Protein AF-B4HAT4-F1 (afdb_monomer_lite)

Foldseek 3Di:
DDDDQDPVRVVVVVVLCVVQDPDPVSVVVVVVVVVVVVVVVVVVCVQPVLPDPPNPHPVNVVVVVVVVVVVVVVVVVVVVVVVVVVVVVVCVVCVVVVVVVVVVVVVVVVVVVVVVLVVLVVLLVVLLVVLVVCVPPPDVVVNVVSLVQLDDPPDDCSHSLNVCVVPPDVVSNVVSVVSSVVSVVSSLVSLVVVLVVLVVVVVVVVVPDPDPDDPPPVPRPVSNVVSVCVNVVVVVVD

Organism: Drosophila persimilis (NCBI:txid7234)

Radius of gyration: 54.64 Å; chains: 1; bounding box: 88×46×153 Å

Sequence (238 aa):
MHAELSGMELRIATRLNEEIGKDASRLHRANLLVSHYKERLHALSKTLDYEDPQNVSSYKSAFQCQQQVCESIDFELQKLAQFREK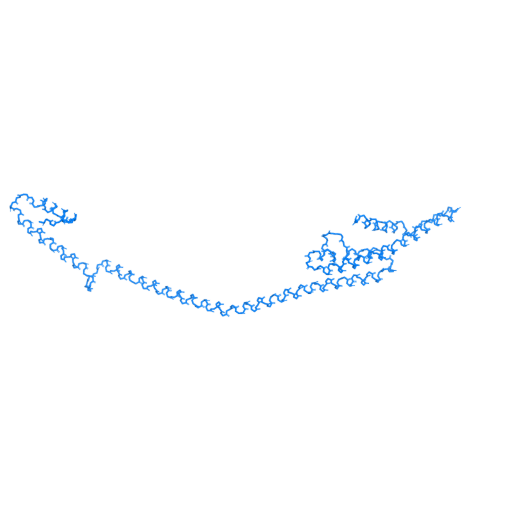LQQKLLECQPSLDAVAVDLHQVRQLQRLSQYLRLVQDIQEISGDLSSSINGKDEDKLVNLYLTLYESNDCEHSVVGRLNAVQARSLQSFAERTAFYWHKLLLKRLSSELKTVLKEHAMGLHGTTGIELFTPRGTPRKAQLLAEYMFSHQISR

InterPro domains:
  IPR007528 RINT-1/Tip20 [PTHR13520] (7-201)

pLDDT: mean 75.96, std 15.91, range [34.47, 94.69]

Structure (mmCIF, N/CA/C/O backbone):
data_AF-B4HAT4-F1
#
_entry.id   AF-B4HAT4-F1
#
loop_
_atom_site.group_PDB
_atom_site.id
_atom_site.type_symbol
_atom_site.label_atom_id
_atom_site.label_alt_id
_atom_site.label_comp_id
_atom_site.label_asym_id
_atom_site.label_entity_id
_atom_site.label_seq_id
_atom_site.pdbx_PDB_ins_code
_atom_site.Cartn_x
_atom_site.Cartn_y
_atom_site.Cartn_z
_atom_site.occupancy
_atom_site.B_iso_or_equiv
_atom_site.auth_seq_id
_atom_site.auth_comp_id
_atom_site.auth_asym_id
_atom_site.auth_atom_id
_atom_site.pdbx_PDB_model_num
ATOM 1 N N . MET A 1 1 ? -23.337 16.697 89.924 1.00 34.47 1 MET A N 1
ATOM 2 C CA . MET A 1 1 ? -23.002 16.418 88.512 1.00 34.47 1 MET A CA 1
ATOM 3 C C . MET A 1 1 ? -24.250 16.690 87.696 1.00 34.47 1 MET A C 1
ATOM 5 O O . MET A 1 1 ? -25.185 15.905 87.767 1.00 34.47 1 MET A O 1
ATOM 9 N N . HIS A 1 2 ? -24.325 17.859 87.060 1.00 39.47 2 HIS A N 1
ATOM 10 C CA . HIS A 1 2 ? -25.460 18.228 86.217 1.00 39.47 2 HIS A CA 1
ATOM 11 C C . HIS A 1 2 ? -25.255 17.584 84.847 1.00 39.47 2 HIS A C 1
ATOM 13 O O . HIS A 1 2 ? -24.218 17.805 84.232 1.00 39.47 2 HIS A O 1
ATOM 19 N N . ALA A 1 3 ? -26.199 16.747 84.414 1.00 49.66 3 ALA A N 1
ATOM 20 C CA . ALA A 1 3 ? -26.207 16.232 83.053 1.00 49.66 3 ALA A CA 1
ATOM 21 C C . ALA A 1 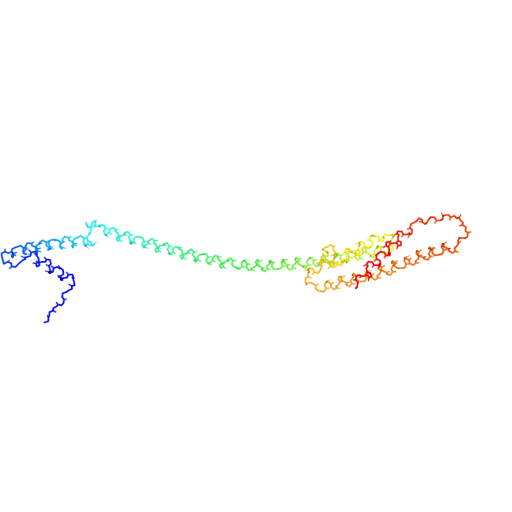3 ? -26.357 17.425 82.098 1.00 49.66 3 ALA A C 1
ATOM 23 O O . ALA A 1 3 ? -27.318 18.189 82.216 1.00 49.66 3 ALA A O 1
ATOM 24 N N . GLU A 1 4 ? -25.377 17.626 81.218 1.00 51.16 4 GLU A N 1
ATOM 25 C CA . GLU A 1 4 ? -25.450 18.639 80.169 1.00 51.16 4 GLU A CA 1
ATOM 26 C C . GLU A 1 4 ? -26.582 18.252 79.216 1.00 51.16 4 GLU A C 1
ATOM 28 O O . GLU A 1 4 ? -26.485 17.276 78.475 1.00 51.16 4 GLU A O 1
ATOM 33 N N . LEU A 1 5 ? -27.689 18.990 79.297 1.00 54.31 5 LEU A N 1
ATOM 34 C CA . LEU A 1 5 ? -28.838 18.790 78.426 1.00 54.31 5 LEU A CA 1
ATOM 35 C C . LEU A 1 5 ? -28.451 19.185 76.994 1.00 54.31 5 LEU A C 1
ATOM 37 O O . LEU A 1 5 ? -27.958 20.290 76.752 1.00 54.31 5 LEU A O 1
ATOM 41 N N . SER A 1 6 ? -28.694 18.288 76.042 1.00 69.56 6 SER A N 1
ATOM 42 C CA . SER A 1 6 ? -28.481 18.503 74.610 1.00 69.56 6 SER A CA 1
ATOM 43 C C . SER A 1 6 ? -29.248 19.741 74.124 1.00 69.56 6 SER A C 1
ATOM 45 O O . SER A 1 6 ? -30.321 20.069 74.632 1.00 69.56 6 SER A O 1
ATOM 47 N N . GLY A 1 7 ? -28.748 20.447 73.102 1.00 70.88 7 GLY A N 1
ATOM 48 C CA . GLY A 1 7 ? -29.346 21.707 72.619 1.00 70.88 7 GLY A CA 1
ATOM 49 C C . GLY A 1 7 ? -30.831 21.606 72.226 1.00 70.88 7 GLY A C 1
ATOM 50 O O . GLY A 1 7 ? -31.563 22.597 72.260 1.00 70.88 7 GLY A O 1
ATOM 51 N N . MET A 1 8 ? -31.304 20.401 71.903 1.00 66.19 8 MET A N 1
ATOM 52 C CA . MET A 1 8 ? -32.720 20.118 71.672 1.00 66.19 8 MET A CA 1
ATOM 53 C C . MET A 1 8 ? -33.522 20.025 72.978 1.00 66.19 8 MET A C 1
ATOM 55 O O . MET A 1 8 ? -34.618 20.575 73.064 1.00 66.19 8 MET A O 1
ATOM 59 N N . GLU A 1 9 ? -32.957 19.405 74.009 1.00 71.44 9 GLU A N 1
ATOM 60 C CA . GLU A 1 9 ? -33.543 19.301 75.349 1.00 71.44 9 GLU A CA 1
ATOM 61 C C . GLU A 1 9 ? -33.646 20.677 76.007 1.00 71.44 9 GLU A C 1
ATOM 63 O O . GLU A 1 9 ? -34.652 20.985 76.641 1.00 71.44 9 GLU A O 1
ATOM 68 N N . LEU A 1 10 ? -32.666 21.551 75.763 1.00 72.56 10 LEU A N 1
ATOM 69 C CA . LEU A 1 10 ? -32.675 22.927 76.253 1.00 72.56 10 LEU A CA 1
ATOM 70 C C . LEU A 1 10 ? -33.803 23.751 75.610 1.00 72.56 10 LEU A C 1
ATOM 72 O O . LEU A 1 10 ? -34.520 24.459 76.309 1.00 72.56 10 LEU A O 1
ATOM 76 N N . ARG A 1 11 ? -34.040 23.585 74.300 1.00 73.88 11 ARG A N 1
ATOM 77 C CA . ARG A 1 11 ? -35.174 24.205 73.584 1.00 73.88 11 ARG A CA 1
ATOM 78 C C . ARG A 1 11 ? -36.535 23.684 74.040 1.00 73.88 11 ARG A C 1
ATOM 80 O O . ARG A 1 11 ? -37.513 24.433 74.061 1.00 73.88 11 ARG A O 1
ATOM 87 N N . ILE A 1 12 ? -36.616 22.394 74.358 1.00 71.31 12 ILE A N 1
ATOM 88 C CA . ILE A 1 12 ? -37.836 21.784 74.892 1.00 71.31 12 ILE A CA 1
ATOM 89 C C . ILE A 1 12 ? -38.094 22.323 76.299 1.00 71.31 12 ILE A C 1
ATOM 91 O O . ILE A 1 12 ? -39.206 22.758 76.582 1.00 71.31 12 ILE A O 1
ATOM 95 N N . ALA A 1 13 ? -37.065 22.381 77.146 1.00 68.75 13 ALA A N 1
ATOM 96 C CA . ALA A 1 13 ? -37.156 22.914 78.500 1.00 68.75 13 ALA A CA 1
ATOM 97 C C . ALA A 1 13 ? -37.544 24.401 78.521 1.00 68.75 13 ALA A C 1
ATOM 99 O O . ALA A 1 13 ? -38.374 24.796 79.338 1.00 68.75 13 ALA A O 1
ATOM 100 N N . THR A 1 14 ? -37.016 25.227 77.607 1.00 72.75 14 THR A N 1
ATOM 101 C CA . THR A 1 14 ? -37.404 26.644 77.511 1.00 72.75 14 THR A CA 1
ATOM 102 C C . THR A 1 14 ? -38.861 26.808 77.090 1.00 72.75 14 THR A C 1
ATOM 104 O O . THR A 1 14 ? -39.587 27.541 77.752 1.00 72.75 14 THR A O 1
ATOM 107 N N . ARG A 1 15 ? -39.330 26.071 76.072 1.00 69.75 15 ARG A N 1
ATOM 108 C CA . ARG A 1 15 ? -40.749 26.098 75.663 1.00 69.75 15 ARG A CA 1
ATOM 109 C C . ARG A 1 15 ? -41.682 25.593 76.759 1.00 69.75 15 ARG A C 1
ATOM 111 O O . ARG A 1 15 ? -42.756 26.146 76.965 1.00 69.75 15 ARG A O 1
ATOM 118 N N . LEU A 1 16 ? -41.269 24.551 77.476 1.00 67.62 16 LEU A N 1
ATOM 119 C CA . LEU A 1 16 ? -42.045 23.998 78.581 1.00 67.62 16 LEU A CA 1
ATOM 120 C C . LEU A 1 16 ? -42.153 25.009 79.734 1.00 67.62 16 LEU A C 1
ATOM 122 O O . LEU A 1 16 ? -43.233 25.194 80.289 1.00 67.62 16 LEU A O 1
ATOM 126 N N . ASN A 1 17 ? -41.065 25.715 80.052 1.00 69.31 17 ASN A N 1
ATOM 127 C CA . ASN A 1 17 ? -41.072 26.789 81.048 1.00 69.31 17 ASN A CA 1
ATOM 128 C C . ASN A 1 17 ? -41.920 27.996 80.619 1.00 69.31 17 ASN A C 1
ATOM 130 O O . ASN A 1 17 ? -42.587 28.594 81.466 1.00 69.31 17 ASN A O 1
ATOM 134 N N . GLU A 1 18 ? -41.923 28.342 79.329 1.00 71.00 18 GLU A N 1
ATOM 135 C CA . GLU A 1 18 ? -42.782 29.392 78.765 1.00 71.00 18 GLU A CA 1
ATOM 136 C C . GLU A 1 18 ? -44.273 29.038 78.883 1.00 71.00 18 GLU A C 1
ATOM 138 O O . GLU A 1 18 ? -45.077 29.886 79.273 1.00 71.00 18 GLU A O 1
ATOM 143 N N . GLU A 1 19 ? -44.656 27.788 78.603 1.00 65.94 19 GLU A N 1
ATOM 144 C CA . GLU A 1 19 ? -46.061 27.363 78.662 1.00 65.94 19 GLU A CA 1
ATOM 145 C C . GLU A 1 19 ? -46.577 27.097 80.085 1.00 65.94 19 GLU A C 1
ATOM 147 O O . GLU A 1 19 ? -47.750 27.363 80.375 1.00 65.94 19 GLU A O 1
ATOM 152 N N . ILE A 1 20 ? -45.726 26.593 80.986 1.00 65.00 20 ILE A N 1
ATOM 153 C CA . ILE A 1 20 ? -46.112 26.289 82.372 1.00 65.00 20 ILE A CA 1
ATOM 154 C C . ILE A 1 20 ? -46.190 27.576 83.208 1.00 65.00 20 ILE A C 1
ATOM 156 O O . ILE A 1 20 ? -47.178 27.767 83.917 1.00 65.00 20 ILE A O 1
ATOM 160 N N . GLY A 1 21 ? -45.239 28.510 83.072 1.00 60.91 21 GLY A N 1
ATOM 161 C CA . GLY A 1 21 ? -45.196 29.747 83.865 1.00 60.91 21 GLY A CA 1
ATOM 162 C C . GLY A 1 21 ? -45.032 29.517 85.383 1.00 60.91 21 GLY A C 1
ATOM 163 O O . GLY A 1 21 ? -45.200 28.414 85.890 1.00 60.91 21 GLY A O 1
ATOM 164 N N . LYS A 1 22 ? -44.683 30.565 86.142 1.00 58.97 22 LYS A N 1
ATOM 165 C CA . LYS A 1 22 ? -44.229 30.477 87.553 1.00 58.97 22 LYS A CA 1
ATOM 166 C C . LYS A 1 22 ? -45.305 30.101 88.602 1.00 58.97 22 LYS A C 1
ATOM 168 O O . LYS A 1 22 ? -45.007 30.162 89.790 1.00 58.97 22 LYS A O 1
ATOM 173 N N . ASP A 1 23 ? -46.517 29.709 88.200 1.00 55.81 23 ASP A N 1
ATOM 174 C CA . ASP A 1 23 ? -47.651 29.483 89.112 1.00 55.81 23 ASP A CA 1
ATOM 175 C C . ASP A 1 23 ? -48.013 28.000 89.294 1.00 55.81 23 ASP A C 1
ATOM 177 O O . ASP A 1 23 ? -48.312 27.279 88.340 1.00 55.81 23 ASP A O 1
ATOM 181 N N . ALA A 1 24 ? -48.108 27.567 90.556 1.00 53.94 24 ALA A N 1
ATOM 182 C CA . ALA A 1 24 ? -48.484 26.206 90.955 1.00 53.94 24 ALA A CA 1
ATOM 183 C C . ALA A 1 24 ? -49.914 25.791 90.528 1.00 53.94 24 ALA A C 1
ATOM 185 O O . ALA A 1 24 ? -50.213 24.601 90.438 1.00 53.94 24 ALA A O 1
ATOM 186 N N . SER A 1 25 ? -50.792 26.745 90.196 1.00 53.78 25 SER A N 1
ATOM 187 C CA . SER A 1 25 ? -52.154 26.492 89.693 1.00 53.78 25 SER A CA 1
ATOM 188 C C . SER A 1 25 ? -52.195 25.968 88.248 1.00 53.78 25 SER A C 1
ATOM 190 O O . SER A 1 25 ? -53.228 25.475 87.797 1.00 53.78 25 SER A O 1
ATOM 192 N N . ARG A 1 26 ? -51.068 26.006 87.519 1.00 56.66 26 ARG A N 1
ATOM 193 C CA . ARG A 1 26 ? -50.939 25.482 86.146 1.00 56.66 26 ARG A CA 1
ATOM 194 C C . ARG A 1 26 ? -50.363 24.064 86.075 1.00 56.66 26 ARG A C 1
ATOM 196 O O . ARG A 1 26 ? -50.218 23.524 84.981 1.00 56.66 26 ARG A O 1
ATOM 203 N N . LEU A 1 27 ? -50.117 23.406 87.212 1.00 60.97 27 LEU A N 1
ATOM 204 C CA . LEU A 1 27 ? -49.614 22.025 87.262 1.00 60.97 27 LEU A CA 1
ATOM 205 C C . LEU A 1 27 ? -50.553 21.025 86.553 1.00 60.97 27 LEU A C 1
ATOM 207 O O . LEU A 1 27 ? -50.103 20.090 85.895 1.00 60.97 27 LEU A O 1
ATOM 211 N N . HIS A 1 28 ? -51.868 21.259 86.610 1.00 65.19 28 HIS A N 1
ATOM 212 C CA . HIS A 1 28 ? -52.849 20.463 85.865 1.00 65.19 28 HIS A CA 1
ATOM 213 C C . HIS A 1 28 ? -52.654 20.580 84.341 1.00 65.19 28 HIS A C 1
ATOM 215 O O . HIS A 1 28 ? -52.760 19.593 83.615 1.00 65.19 28 HIS A O 1
ATOM 221 N N . ARG A 1 29 ? -52.269 21.768 83.858 1.00 64.12 29 ARG A N 1
ATOM 222 C CA . ARG A 1 29 ? -51.945 22.027 82.448 1.00 64.12 29 ARG A CA 1
ATOM 223 C C . ARG A 1 29 ? -50.639 21.350 82.030 1.00 64.12 29 ARG A C 1
ATOM 225 O O . ARG A 1 29 ? -50.554 20.872 80.905 1.00 64.12 29 ARG A O 1
ATOM 232 N N . ALA A 1 30 ? -49.669 21.234 82.938 1.00 67.75 30 ALA A N 1
ATOM 233 C CA . ALA A 1 30 ? -48.463 20.439 82.705 1.00 67.75 30 ALA A CA 1
ATOM 234 C C . ALA A 1 30 ? -48.797 18.948 82.512 1.00 67.75 30 ALA A C 1
ATOM 236 O O . ALA A 1 30 ? -48.278 18.324 81.592 1.00 67.75 30 ALA A O 1
ATOM 237 N N . ASN A 1 31 ? -49.725 18.393 83.300 1.00 71.69 31 ASN A N 1
ATOM 238 C CA . ASN A 1 31 ? -50.187 17.013 83.108 1.00 71.69 31 ASN A CA 1
ATOM 239 C C . ASN A 1 31 ? -50.911 16.806 81.766 1.00 71.69 31 ASN A C 1
ATOM 241 O O . ASN A 1 31 ? -50.657 15.806 81.097 1.00 71.69 31 ASN A O 1
ATOM 245 N N . LEU A 1 32 ? -51.747 17.760 81.341 1.00 76.94 32 LEU A N 1
ATOM 246 C CA . LEU A 1 32 ? -52.399 17.729 80.022 1.00 76.94 32 LEU A CA 1
ATOM 247 C C . LEU A 1 32 ? -51.395 17.857 78.864 1.00 76.94 32 LEU A C 1
ATOM 249 O O . LEU A 1 32 ? -51.542 17.213 77.829 1.00 76.94 32 LEU A O 1
ATOM 253 N N . LEU A 1 33 ? -50.346 18.662 79.037 1.00 75.62 33 LEU A N 1
ATOM 254 C CA . LEU A 1 33 ? -49.253 18.761 78.071 1.00 75.62 33 LEU A CA 1
ATOM 255 C C . LEU A 1 33 ? -48.489 17.443 77.970 1.00 75.62 33 LEU A C 1
ATOM 257 O O . LEU A 1 33 ? -48.234 16.968 76.867 1.00 75.62 33 LEU A O 1
ATOM 261 N N . VAL A 1 34 ? -48.166 16.820 79.104 1.00 79.94 34 VAL A N 1
ATOM 262 C CA . VAL A 1 34 ? -47.490 15.518 79.129 1.00 79.94 34 VAL A CA 1
ATOM 263 C C . VAL A 1 34 ? -48.348 14.439 78.468 1.00 79.94 34 VAL A C 1
ATOM 265 O O . VAL A 1 34 ? -47.810 13.661 77.681 1.00 79.94 34 VAL A O 1
ATOM 268 N N . SER A 1 35 ? -49.660 14.386 78.725 1.00 81.88 35 SER A N 1
ATOM 269 C CA . SER A 1 35 ? -50.543 13.421 78.054 1.00 81.88 35 SER A CA 1
ATOM 270 C C . SER A 1 35 ? -50.617 13.676 76.548 1.00 81.88 35 SER A C 1
ATOM 272 O O . SER A 1 35 ? -50.430 12.746 75.770 1.00 81.88 35 SER A O 1
ATOM 274 N N . HIS A 1 36 ? -50.757 14.935 76.127 1.00 82.38 36 HIS A N 1
ATOM 275 C CA . HIS A 1 36 ? -50.768 15.316 74.715 1.00 82.38 36 HIS A CA 1
ATOM 276 C C . HIS A 1 36 ? -49.449 14.974 73.999 1.00 82.38 36 HIS A C 1
ATOM 278 O O . HIS A 1 36 ? -49.455 14.455 72.883 1.00 82.38 36 HIS A O 1
ATOM 284 N N . TYR A 1 37 ? -48.295 15.212 74.632 1.00 79.62 37 TYR A N 1
ATOM 285 C CA . TYR A 1 37 ? -47.004 14.824 74.059 1.00 79.62 37 TYR A CA 1
ATOM 286 C C . TYR A 1 37 ? -46.812 13.307 74.033 1.00 79.62 37 TYR A C 1
ATOM 288 O O . TYR A 1 37 ? -46.253 12.801 73.062 1.00 79.62 37 TYR A O 1
ATOM 296 N N . LYS A 1 38 ? -47.306 12.566 75.034 1.00 83.25 38 LYS A N 1
ATOM 297 C CA . LYS A 1 38 ? -47.306 11.095 75.013 1.00 83.25 38 LYS A CA 1
ATOM 298 C C . LYS A 1 38 ? -48.169 10.542 73.882 1.00 83.25 38 LYS A C 1
ATOM 300 O O . LYS A 1 38 ? -47.721 9.648 73.173 1.00 83.25 38 LYS A O 1
ATOM 305 N N . GLU A 1 39 ? -49.359 11.094 73.669 1.00 84.69 39 GLU A N 1
ATOM 306 C CA . GLU A 1 39 ? -50.232 10.711 72.556 1.00 84.69 39 GLU A CA 1
ATOM 307 C C . GLU A 1 39 ? -49.601 11.041 71.204 1.00 84.69 39 GLU A C 1
ATOM 309 O O . GLU A 1 39 ? -49.598 10.198 70.308 1.00 84.69 39 GLU A O 1
ATOM 314 N N . ARG A 1 40 ? -48.982 12.221 71.066 1.00 80.50 40 ARG A N 1
ATOM 315 C CA . ARG A 1 40 ? -48.235 12.579 69.852 1.00 80.50 40 ARG A CA 1
ATOM 316 C C . ARG A 1 40 ? -47.048 11.661 69.615 1.00 80.50 40 ARG A C 1
ATOM 318 O O . ARG A 1 40 ? -46.850 11.262 68.477 1.00 80.50 40 ARG A O 1
ATOM 325 N N . LEU A 1 41 ? -46.278 11.314 70.646 1.00 80.44 41 LEU A N 1
ATOM 326 C CA . LEU A 1 41 ? -45.163 10.371 70.526 1.00 80.44 41 LEU A CA 1
ATOM 327 C C . LEU A 1 41 ? -45.649 8.974 70.140 1.00 80.44 41 LEU A C 1
ATOM 329 O O . LEU A 1 41 ? -45.042 8.342 69.286 1.00 80.44 41 LEU A O 1
ATOM 333 N N . HIS A 1 42 ? -46.762 8.515 70.707 1.00 79.94 42 HIS A N 1
ATOM 334 C CA . HIS A 1 42 ? -47.357 7.229 70.361 1.00 79.94 42 HIS A CA 1
ATOM 335 C C . HIS A 1 42 ? -47.907 7.213 68.924 1.00 79.94 42 HIS A C 1
ATOM 337 O O . HIS A 1 42 ? -47.697 6.249 68.191 1.00 79.94 42 HIS A O 1
ATOM 343 N N . ALA A 1 43 ? -48.558 8.294 68.483 1.00 75.06 43 ALA A N 1
ATOM 344 C CA . ALA A 1 43 ? -48.989 8.457 67.097 1.00 75.06 43 ALA A CA 1
ATOM 345 C C . ALA A 1 43 ? -47.790 8.497 66.137 1.00 75.06 43 ALA A C 1
ATOM 347 O O . ALA A 1 43 ? -47.809 7.813 65.117 1.00 75.06 43 ALA A O 1
ATOM 348 N N . LEU A 1 44 ? -46.728 9.228 66.502 1.00 71.50 44 LEU A N 1
ATOM 349 C CA . LEU A 1 44 ? -45.496 9.308 65.719 1.00 71.50 44 LEU A CA 1
ATOM 350 C C . LEU A 1 44 ? -44.815 7.937 65.614 1.00 71.50 44 LEU A C 1
ATOM 352 O O . LEU A 1 44 ? -44.410 7.535 64.527 1.00 71.50 44 LEU A O 1
ATOM 356 N N . SER A 1 45 ? -44.740 7.210 66.733 1.00 70.94 45 SER A N 1
ATOM 357 C CA . SER A 1 45 ? -44.199 5.853 66.804 1.00 70.94 45 SER A CA 1
ATOM 358 C C . SER A 1 45 ? -44.970 4.910 65.891 1.00 70.94 45 SER A C 1
ATOM 360 O O . SER A 1 45 ? -44.342 4.183 65.138 1.00 70.94 45 SER A O 1
ATOM 362 N N . LYS A 1 46 ? -46.308 4.968 65.878 1.00 68.88 46 LYS A N 1
ATOM 363 C CA . LYS A 1 46 ? -47.126 4.168 64.952 1.00 68.88 46 LYS A CA 1
ATOM 364 C C . LYS A 1 46 ? -46.900 4.528 63.485 1.00 68.88 46 LYS A C 1
ATOM 366 O O . LYS A 1 46 ? -46.866 3.639 62.650 1.00 68.88 46 LYS A O 1
ATOM 371 N N . THR A 1 47 ? -46.716 5.806 63.149 1.00 65.81 47 THR A N 1
ATOM 372 C CA . THR A 1 47 ? -46.388 6.208 61.766 1.00 65.81 47 THR A CA 1
ATOM 373 C C . THR A 1 47 ? -44.972 5.829 61.332 1.00 65.81 47 THR A C 1
ATOM 375 O O . THR A 1 47 ? -44.741 5.644 60.137 1.00 65.81 47 THR A O 1
ATOM 378 N N . LEU A 1 48 ? -44.035 5.705 62.274 1.00 65.12 48 LEU A N 1
ATOM 379 C CA . LEU A 1 48 ? -42.639 5.324 62.033 1.00 65.12 48 LEU A CA 1
ATOM 380 C C . LEU A 1 48 ? -42.392 3.819 62.197 1.00 65.12 48 LEU A C 1
ATOM 382 O O . LEU A 1 48 ? -41.278 3.371 61.954 1.00 65.12 48 LEU A O 1
ATOM 386 N N . ASP A 1 49 ? -43.388 3.042 62.616 1.00 66.25 49 ASP A N 1
ATOM 387 C CA . ASP A 1 49 ? -43.256 1.594 62.729 1.00 66.25 49 ASP A CA 1
ATOM 388 C C . ASP A 1 49 ? -43.362 0.967 61.332 1.00 66.25 49 ASP A C 1
ATOM 390 O O . ASP A 1 49 ? -44.446 0.806 60.763 1.00 66.25 49 ASP A O 1
ATOM 394 N N . TYR A 1 50 ? -42.205 0.729 60.716 1.00 62.62 50 TYR A N 1
ATOM 395 C CA . TYR A 1 50 ? -42.090 0.300 59.321 1.00 62.62 50 TYR A CA 1
ATOM 396 C C . TYR A 1 50 ? -42.412 -1.190 59.122 1.00 62.62 50 TYR A C 1
ATOM 398 O O . TYR A 1 50 ? -42.714 -1.600 57.993 1.00 62.62 50 TYR A O 1
ATOM 406 N N . GLU A 1 51 ? -42.393 -1.984 60.199 1.00 63.28 51 GLU A N 1
ATOM 407 C CA . GLU A 1 51 ? -42.688 -3.422 60.179 1.00 63.28 51 GLU A CA 1
ATOM 408 C C . GLU A 1 51 ? -44.195 -3.725 60.180 1.00 63.28 51 GLU A C 1
ATOM 410 O O . GLU A 1 51 ? -44.596 -4.805 59.747 1.00 63.28 51 GLU A O 1
ATOM 415 N N . ASP A 1 52 ? -45.050 -2.763 60.555 1.00 62.88 52 ASP A N 1
ATOM 416 C CA . ASP A 1 52 ? -46.504 -2.949 60.539 1.00 62.88 52 ASP A CA 1
ATOM 417 C C . ASP A 1 52 ? -47.038 -3.024 59.084 1.00 62.88 52 ASP A C 1
ATOM 419 O O . ASP A 1 52 ? -46.860 -2.083 58.289 1.00 62.88 52 ASP A O 1
ATOM 423 N N . PRO A 1 53 ? -47.693 -4.132 58.678 1.00 61.81 53 PRO A N 1
ATOM 424 C CA . PRO A 1 53 ? -48.267 -4.290 57.342 1.00 61.81 53 PRO A CA 1
ATOM 425 C C . PRO A 1 53 ? -49.402 -3.301 57.027 1.00 61.81 53 PRO A C 1
ATOM 427 O O . PRO A 1 53 ? -49.703 -3.108 55.850 1.00 61.81 53 PRO A O 1
ATOM 430 N N . GLN A 1 54 ? -50.012 -2.647 58.025 1.00 60.97 54 GLN A N 1
ATOM 431 C CA . GLN A 1 54 ? -51.073 -1.646 57.817 1.00 60.97 54 GLN A CA 1
ATOM 432 C C . GLN A 1 54 ? -50.557 -0.205 57.659 1.00 60.97 54 GLN A C 1
ATOM 434 O O . GLN A 1 54 ? -51.331 0.697 57.331 1.00 60.97 54 GLN A O 1
ATOM 439 N N . ASN A 1 55 ? -49.261 0.041 57.869 1.00 62.72 55 ASN A N 1
ATOM 440 C CA . ASN A 1 55 ? -48.696 1.385 57.810 1.00 62.72 55 ASN A CA 1
ATOM 441 C C . ASN A 1 55 ? -48.360 1.792 56.359 1.00 62.72 55 ASN A C 1
ATOM 443 O O . ASN A 1 55 ? -47.319 1.423 55.815 1.00 62.72 55 ASN A O 1
ATOM 447 N N . VAL A 1 56 ? -49.252 2.564 55.725 1.00 61.09 56 VAL A N 1
ATOM 448 C CA . VAL A 1 56 ? -49.131 3.078 54.339 1.00 61.09 56 VAL A CA 1
ATOM 449 C C . VAL A 1 56 ? -48.410 4.438 54.302 1.00 61.09 56 VAL A C 1
ATOM 451 O O . VAL A 1 56 ? -48.778 5.341 53.549 1.00 61.09 56 VAL A O 1
ATOM 454 N N . SER A 1 57 ? -47.409 4.646 55.164 1.00 65.38 57 SER A N 1
ATOM 455 C CA . SER A 1 57 ? -46.682 5.918 55.190 1.00 65.38 57 SER A CA 1
ATOM 456 C C . SER A 1 57 ? -45.918 6.135 53.876 1.00 65.38 57 SER A C 1
ATOM 458 O O . SER A 1 57 ? -45.343 5.206 53.299 1.00 65.38 57 SER A O 1
ATOM 460 N N . SER A 1 58 ? -45.879 7.383 53.395 1.00 64.56 58 SER A N 1
ATOM 461 C CA . SER A 1 58 ? -45.135 7.767 52.184 1.00 64.56 58 SER A CA 1
ATOM 462 C C . SER A 1 58 ? -43.661 7.342 52.247 1.00 64.56 58 SER A C 1
ATOM 464 O O . SER A 1 58 ? -43.071 6.978 51.232 1.00 64.56 58 SER A O 1
ATOM 466 N N . TYR A 1 59 ? -43.088 7.288 53.450 1.00 70.19 59 TYR A N 1
ATOM 467 C CA . TYR A 1 59 ? -41.719 6.845 53.700 1.00 70.19 59 TYR A CA 1
ATOM 468 C C . TYR A 1 59 ? -41.496 5.353 53.422 1.00 70.19 59 TYR A C 1
ATOM 470 O O . TYR A 1 59 ? -40.480 5.007 52.824 1.00 70.19 59 TYR A O 1
ATOM 478 N N . LYS A 1 60 ? -42.446 4.470 53.766 1.00 74.38 60 LYS A N 1
ATOM 479 C CA . LYS A 1 60 ? -42.346 3.030 53.458 1.00 74.38 60 LYS A CA 1
ATOM 480 C C . LYS A 1 60 ? -42.339 2.784 51.949 1.00 74.38 60 LYS A C 1
ATOM 482 O O . LYS A 1 60 ? -41.512 2.025 51.450 1.00 74.38 60 LYS A O 1
ATOM 487 N N . SER A 1 61 ? -43.205 3.487 51.216 1.00 77.12 61 SER A N 1
ATOM 488 C CA . SER A 1 61 ? -43.243 3.412 49.750 1.00 77.12 61 SER A CA 1
ATOM 489 C C . SER A 1 61 ? -41.958 3.937 49.100 1.00 77.12 61 SER A C 1
ATOM 491 O O . SER A 1 61 ? -41.458 3.335 48.152 1.00 77.12 61 SER A O 1
ATOM 493 N N . ALA A 1 62 ? -41.370 5.007 49.648 1.00 80.25 62 ALA A N 1
ATOM 494 C CA . ALA A 1 62 ? -40.096 5.540 49.179 1.00 80.25 62 ALA A CA 1
ATOM 495 C C . ALA A 1 62 ? -38.944 4.547 49.410 1.00 80.25 62 ALA A C 1
ATOM 497 O O . ALA A 1 62 ? -38.119 4.367 48.519 1.00 80.25 62 ALA A O 1
ATOM 498 N N . PHE A 1 63 ? -38.922 3.860 50.557 1.00 81.94 63 PHE A N 1
ATOM 499 C CA . PHE A 1 63 ? -37.901 2.858 50.875 1.00 81.94 63 PHE A CA 1
ATOM 500 C C . PHE A 1 63 ? -38.006 1.617 49.977 1.00 81.94 63 PHE A C 1
ATOM 502 O O . PHE A 1 63 ? -37.002 1.142 49.454 1.00 81.94 63 PHE A O 1
ATOM 509 N N . GLN A 1 64 ? -39.227 1.130 49.729 1.00 82.81 64 GLN A N 1
ATOM 510 C CA . GLN A 1 64 ? -39.465 0.025 48.793 1.00 82.81 64 GLN A CA 1
ATOM 511 C C . GLN A 1 64 ? -39.089 0.402 47.355 1.00 82.81 64 GLN A C 1
ATOM 513 O O . GLN A 1 64 ? -38.450 -0.386 46.664 1.00 82.81 64 GLN A O 1
ATOM 518 N N . CYS A 1 65 ? -39.430 1.617 46.916 1.00 85.38 65 CYS A N 1
ATOM 519 C CA . CYS A 1 65 ? -39.038 2.128 45.604 1.00 85.38 65 CYS A CA 1
ATOM 520 C C . CYS A 1 65 ? -37.511 2.240 45.482 1.00 85.38 65 CYS A C 1
ATOM 522 O O . CYS A 1 65 ? -36.936 1.785 44.498 1.00 85.38 65 CYS A O 1
ATOM 524 N N . GLN A 1 66 ? -36.836 2.770 46.507 1.00 88.31 66 GLN A N 1
ATOM 525 C CA . GLN A 1 66 ? -35.375 2.826 46.553 1.00 88.31 66 GLN A CA 1
ATOM 526 C C . GLN A 1 66 ? -34.761 1.429 46.428 1.00 88.31 66 GLN A C 1
ATOM 528 O O . GLN A 1 66 ? -33.841 1.240 45.637 1.00 88.31 66 GLN A O 1
ATOM 533 N N . GLN A 1 67 ? -35.279 0.455 47.176 1.00 89.31 67 GLN A N 1
ATOM 534 C CA . GLN A 1 67 ? -34.774 -0.912 47.140 1.00 89.31 67 GLN A CA 1
ATOM 535 C C . GLN A 1 67 ? -34.957 -1.551 45.755 1.00 89.31 67 GLN A C 1
ATOM 537 O O . GLN A 1 67 ? -34.001 -2.096 45.212 1.00 89.31 67 GLN A O 1
ATOM 542 N N . GLN A 1 68 ? -36.129 -1.390 45.132 1.00 91.00 68 GLN A N 1
ATOM 543 C CA . GLN A 1 68 ? -36.380 -1.863 43.765 1.00 91.00 68 GLN A CA 1
ATOM 544 C C . GLN A 1 68 ? -35.459 -1.203 42.733 1.00 91.00 68 GLN A C 1
ATOM 546 O O . GLN A 1 68 ? -34.978 -1.864 41.814 1.00 91.00 68 GLN A O 1
ATOM 551 N N . VAL A 1 69 ? -35.192 0.098 42.875 1.00 91.56 69 VAL A N 1
ATOM 552 C CA . VAL A 1 69 ? -34.264 0.813 41.990 1.00 91.56 69 VAL A CA 1
ATOM 553 C C . VAL A 1 69 ? -32.839 0.295 42.173 1.00 91.56 69 VAL A C 1
ATOM 555 O O . VAL A 1 69 ? -32.163 0.053 41.178 1.00 91.56 69 VAL A O 1
ATOM 558 N N . CYS A 1 70 ? -32.388 0.074 43.409 1.00 91.81 70 CYS A N 1
ATOM 559 C CA . CYS A 1 70 ? -31.079 -0.524 43.677 1.00 91.81 70 CYS A CA 1
ATOM 560 C C . CYS A 1 70 ? -30.957 -1.925 43.060 1.00 91.81 70 CYS A C 1
ATOM 562 O O . CYS A 1 70 ? -30.005 -2.176 42.329 1.00 91.81 70 CYS A O 1
ATOM 564 N N . GLU A 1 71 ? -31.953 -2.792 43.252 1.00 93.56 71 GLU A N 1
ATOM 565 C CA . GLU A 1 71 ? -31.981 -4.134 42.654 1.00 93.56 71 GLU A CA 1
ATOM 566 C C . GLU A 1 71 ? -31.962 -4.080 41.116 1.00 93.56 71 GLU A C 1
ATOM 568 O O . GLU A 1 71 ? -31.252 -4.851 40.467 1.00 93.56 71 GLU A O 1
ATOM 573 N N . SER A 1 72 ? -32.688 -3.132 40.513 1.00 93.69 72 SER A N 1
ATOM 574 C CA . SER A 1 72 ? -32.669 -2.916 39.062 1.00 93.69 72 SER A CA 1
ATOM 575 C C . SER A 1 72 ? -31.309 -2.429 38.558 1.00 93.69 72 SER A C 1
ATOM 577 O O . SER A 1 72 ? -30.888 -2.826 37.470 1.00 93.69 72 SER A O 1
ATOM 579 N N . ILE A 1 73 ? -30.628 -1.563 39.312 1.00 92.94 73 ILE A N 1
ATOM 580 C CA . ILE A 1 73 ? -29.285 -1.078 38.972 1.00 92.94 73 ILE A CA 1
ATOM 581 C C . ILE A 1 73 ? -28.283 -2.231 39.051 1.00 92.94 73 ILE A C 1
ATOM 583 O O . ILE A 1 73 ? -27.501 -2.418 38.118 1.00 92.94 73 ILE A O 1
ATOM 587 N N . ASP A 1 74 ? -28.336 -3.034 40.112 1.00 94.31 74 ASP A N 1
ATOM 588 C CA . ASP A 1 74 ? -27.456 -4.189 40.290 1.00 94.31 74 ASP A CA 1
ATOM 589 C C . ASP A 1 74 ? -27.654 -5.228 39.178 1.00 94.31 74 ASP A C 1
ATOM 591 O O . ASP A 1 74 ? -26.681 -5.775 38.647 1.00 94.31 74 ASP A O 1
ATOM 595 N N . PHE A 1 75 ? -28.902 -5.451 38.757 1.00 94.25 75 PHE A N 1
ATOM 596 C CA . PHE A 1 75 ? -29.218 -6.318 37.624 1.00 94.25 75 PHE A CA 1
ATOM 597 C C . PHE A 1 75 ? -28.608 -5.808 36.308 1.00 94.25 75 PHE A C 1
ATOM 599 O O . PHE A 1 75 ? -27.958 -6.570 35.584 1.00 94.25 75 PHE A O 1
ATOM 606 N N . GLU A 1 76 ? -28.767 -4.520 35.994 1.00 92.50 76 GLU A N 1
ATOM 607 C CA . GLU A 1 76 ? -28.181 -3.942 34.778 1.00 92.50 76 GLU A CA 1
ATOM 608 C C . GLU A 1 76 ? -26.644 -3.921 34.832 1.00 92.50 76 GLU A C 1
ATOM 610 O O . GLU A 1 76 ? -25.988 -4.174 33.817 1.00 92.50 76 GLU A O 1
ATOM 615 N N . LEU A 1 77 ? -26.042 -3.724 36.010 1.00 92.88 77 LEU A N 1
ATOM 616 C CA . LEU A 1 77 ? -24.592 -3.840 36.201 1.00 92.88 77 LEU A CA 1
ATOM 617 C C . LEU A 1 77 ? -24.088 -5.264 35.940 1.00 92.88 77 LEU A C 1
ATOM 619 O O . LEU A 1 77 ? -23.084 -5.440 35.243 1.00 92.88 77 LEU A O 1
ATOM 623 N N . GLN A 1 78 ? -24.791 -6.289 36.429 1.00 94.62 78 GLN A N 1
ATOM 624 C CA . GLN A 1 78 ? -24.454 -7.684 36.127 1.00 94.62 78 GLN A CA 1
ATOM 625 C C . GLN A 1 78 ? -24.565 -7.984 34.632 1.00 94.62 78 GLN A C 1
ATOM 627 O O . GLN A 1 78 ? -23.691 -8.637 34.056 1.00 94.62 78 GLN A O 1
ATOM 632 N N . LYS A 1 79 ? -25.610 -7.480 33.975 1.00 94.44 79 LYS A N 1
ATOM 633 C CA . LYS A 1 79 ? -25.796 -7.649 32.532 1.00 94.44 79 LYS A CA 1
ATOM 634 C C . LYS A 1 79 ? -24.678 -6.973 31.737 1.00 94.44 79 LYS A C 1
ATOM 636 O O . LYS A 1 79 ? -24.158 -7.573 30.796 1.00 94.44 79 LYS A O 1
ATOM 641 N N . LEU A 1 80 ? -24.256 -5.771 32.134 1.00 94.31 80 LEU A N 1
ATOM 642 C CA . LEU A 1 80 ? -23.102 -5.080 31.552 1.00 94.31 80 LEU A CA 1
ATOM 643 C C . LEU A 1 80 ? -21.804 -5.874 31.727 1.00 94.31 80 LEU A C 1
ATOM 645 O O . LEU A 1 80 ? -21.032 -5.988 30.773 1.00 94.31 80 LEU A O 1
ATOM 649 N N . ALA A 1 81 ? -21.577 -6.456 32.906 1.00 92.88 81 ALA A N 1
ATOM 650 C CA . ALA A 1 81 ? -20.418 -7.311 33.152 1.00 92.88 81 ALA A CA 1
ATOM 651 C C . ALA A 1 81 ? -20.415 -8.539 32.224 1.00 92.88 81 ALA A C 1
ATOM 653 O O . ALA A 1 81 ? -19.416 -8.797 31.553 1.00 92.88 81 ALA A O 1
ATOM 654 N N . GLN A 1 82 ? -21.555 -9.222 32.080 1.00 94.69 82 GLN A N 1
ATOM 655 C CA . GLN A 1 82 ? -21.689 -10.355 31.157 1.00 94.69 82 GLN A CA 1
ATOM 656 C C . GLN A 1 82 ? -21.482 -9.947 29.692 1.00 94.69 82 GLN A C 1
ATOM 658 O O . GLN A 1 82 ? -20.859 -10.677 28.919 1.00 94.69 82 GLN A O 1
ATOM 663 N N . PHE A 1 83 ? -22.002 -8.786 29.282 1.00 94.62 83 PHE A N 1
ATOM 664 C CA . PHE A 1 83 ? -21.774 -8.258 27.936 1.00 94.62 83 PHE A CA 1
ATOM 665 C C . PHE A 1 83 ? -20.297 -7.970 27.689 1.00 94.62 83 PHE A C 1
ATOM 667 O O . PHE A 1 83 ? -19.774 -8.334 26.636 1.00 94.62 83 PHE A O 1
ATOM 674 N N . ARG A 1 84 ? -19.618 -7.357 28.662 1.00 93.44 84 ARG A N 1
ATOM 675 C CA . ARG A 1 84 ? -18.185 -7.078 28.593 1.00 93.44 84 ARG A CA 1
ATOM 676 C C . ARG A 1 84 ? -17.375 -8.361 28.434 1.00 93.44 84 ARG A C 1
ATOM 678 O O . ARG A 1 84 ? -16.516 -8.412 27.559 1.00 93.44 84 ARG A O 1
ATOM 685 N N . GLU A 1 85 ? -17.664 -9.393 29.223 1.00 94.19 85 GLU A N 1
ATOM 686 C CA . GLU A 1 85 ? -16.979 -10.687 29.121 1.00 94.19 85 GLU A CA 1
ATOM 687 C C . GLU A 1 85 ? -17.188 -11.344 27.755 1.00 94.19 85 GLU A C 1
ATOM 689 O O . GLU A 1 85 ? -16.219 -11.755 27.115 1.00 94.19 85 GLU A O 1
ATOM 694 N N . LYS A 1 86 ? -18.431 -11.379 27.258 1.00 94.12 86 LYS A N 1
ATOM 695 C CA . LYS A 1 86 ? -18.741 -11.925 25.926 1.00 94.12 86 LYS A CA 1
ATOM 696 C C . LYS A 1 86 ? -18.014 -11.172 24.817 1.00 94.12 86 LYS A C 1
ATOM 698 O O . LYS A 1 86 ? -17.500 -11.790 23.888 1.00 94.12 86 LYS A O 1
ATOM 703 N N . LEU A 1 87 ? -17.959 -9.844 24.907 1.00 92.69 87 LEU A N 1
ATOM 704 C CA . LEU A 1 87 ? -17.286 -9.010 23.915 1.00 92.69 87 LEU A CA 1
ATOM 705 C C . LEU A 1 87 ? -15.771 -9.229 23.954 1.00 92.69 87 LEU A C 1
ATOM 707 O O . LEU A 1 87 ? -15.147 -9.364 22.906 1.00 92.69 87 LEU A O 1
ATOM 711 N N . GLN A 1 88 ? -15.190 -9.351 25.147 1.00 93.44 88 GLN A N 1
ATOM 712 C CA . GLN A 1 88 ? -13.770 -9.643 25.317 1.00 93.44 88 GLN A CA 1
ATOM 713 C C . GLN A 1 88 ? -13.403 -11.040 24.795 1.00 93.44 88 GLN A C 1
ATOM 715 O O . GLN A 1 88 ? -12.392 -11.181 24.113 1.00 93.44 88 GLN A O 1
ATOM 720 N N . GLN A 1 89 ? -14.241 -12.054 25.033 1.00 93.94 89 GLN A N 1
ATOM 721 C CA . GLN A 1 89 ? -14.068 -13.384 24.439 1.00 93.94 89 GLN A CA 1
ATOM 722 C C . GLN A 1 89 ? -14.138 -13.336 22.914 1.00 93.94 89 GLN A C 1
ATOM 724 O O . GLN A 1 89 ? -13.250 -13.860 22.250 1.00 93.94 89 GLN A O 1
ATOM 729 N N . LYS A 1 90 ? -15.136 -12.648 22.345 1.00 92.12 90 LYS A N 1
ATOM 730 C CA . LYS A 1 90 ? -15.250 -12.490 20.888 1.00 92.12 90 LYS A CA 1
ATOM 731 C C . LYS A 1 90 ? -14.048 -11.766 20.289 1.00 92.12 90 LYS A C 1
ATOM 733 O O . LYS A 1 90 ? -13.575 -12.157 19.229 1.00 92.12 90 LYS A O 1
ATOM 738 N N . LEU A 1 91 ? -13.520 -10.755 20.977 1.00 89.50 91 LEU A N 1
ATOM 739 C CA . LEU A 1 91 ? -12.305 -10.067 20.552 1.00 89.50 91 LEU A CA 1
ATOM 740 C C . LEU A 1 91 ? -11.104 -11.026 20.526 1.00 89.50 91 LEU A C 1
ATOM 742 O O . LEU A 1 91 ? -10.381 -11.060 19.536 1.00 89.50 91 LEU A O 1
ATOM 746 N N . LEU A 1 92 ? -10.929 -11.838 21.574 1.00 91.38 92 LEU A N 1
ATOM 747 C CA . LEU A 1 92 ? -9.857 -12.836 21.660 1.00 91.38 92 LEU A CA 1
ATOM 748 C C . LEU A 1 92 ? -9.993 -13.937 20.599 1.00 91.38 92 LEU A C 1
ATOM 750 O O . LEU A 1 92 ? -8.989 -14.358 20.035 1.00 91.38 92 LEU A O 1
ATOM 754 N N . GLU A 1 93 ? -11.217 -14.374 20.293 1.00 92.00 93 GLU A N 1
ATOM 755 C CA . GLU A 1 93 ? -11.499 -15.331 19.215 1.00 92.00 93 GLU A CA 1
ATOM 756 C C . GLU A 1 93 ? -11.180 -14.751 17.827 1.00 92.00 93 GLU A C 1
ATOM 758 O O . GLU A 1 93 ? -10.679 -15.460 16.954 1.00 92.00 93 GLU A O 1
ATOM 763 N N . CYS A 1 94 ? -11.450 -13.459 17.610 1.00 89.31 94 CYS A N 1
ATOM 764 C CA . CYS A 1 94 ? -11.190 -12.787 16.335 1.00 89.31 94 CYS A CA 1
ATOM 765 C C . CYS A 1 94 ? -9.726 -12.361 16.151 1.00 89.31 94 CYS A C 1
ATOM 767 O O . CYS A 1 94 ? -9.261 -12.290 15.012 1.00 89.31 94 CYS A O 1
ATOM 769 N N . GLN A 1 95 ? -8.993 -12.106 17.237 1.00 90.31 95 GLN A N 1
ATOM 770 C CA . GLN A 1 95 ? -7.593 -11.676 17.214 1.00 90.31 95 GLN A CA 1
ATOM 771 C C . GLN A 1 95 ? -6.680 -12.545 16.325 1.00 90.31 95 GLN A C 1
ATOM 773 O O . GLN A 1 95 ? -6.024 -11.977 15.454 1.00 90.31 95 GLN A O 1
ATOM 778 N N . PRO A 1 96 ? -6.669 -13.892 16.419 1.00 91.19 96 PRO A N 1
ATOM 779 C CA . PRO A 1 96 ? -5.805 -14.713 15.569 1.00 91.19 96 PRO A CA 1
ATOM 780 C C . PRO A 1 96 ? -6.155 -14.608 14.080 1.00 91.19 96 PRO A C 1
ATOM 782 O O . PRO A 1 96 ? -5.269 -14.686 13.234 1.00 91.19 96 PRO A O 1
ATOM 785 N N . SER A 1 97 ? -7.434 -14.398 13.745 1.00 90.81 97 SER A N 1
ATOM 786 C CA . SER A 1 97 ? -7.853 -14.187 12.354 1.00 90.81 97 SER A CA 1
ATOM 787 C C . SER A 1 97 ? -7.367 -12.834 11.831 1.00 90.81 97 SER A C 1
ATOM 789 O O . SER A 1 97 ? -6.908 -12.742 10.697 1.00 90.81 97 SER A O 1
ATOM 791 N N . LEU A 1 98 ? -7.427 -11.787 12.662 1.00 88.75 98 LEU A N 1
ATOM 792 C CA . LEU A 1 98 ? -6.891 -10.467 12.324 1.00 88.75 98 LEU A CA 1
ATOM 793 C C . LEU A 1 98 ? -5.370 -10.499 12.157 1.00 88.75 98 LEU A C 1
ATOM 795 O O . LEU A 1 98 ? -4.857 -9.924 11.199 1.00 88.75 98 LEU A O 1
ATOM 799 N N . ASP A 1 99 ? -4.665 -11.202 13.041 1.00 92.44 99 ASP A N 1
ATOM 800 C CA . ASP A 1 99 ? -3.211 -11.344 12.977 1.00 92.44 99 ASP A CA 1
ATOM 801 C C . ASP A 1 99 ? -2.790 -12.123 11.718 1.00 92.44 99 ASP A C 1
ATOM 803 O O . ASP A 1 99 ? -1.869 -11.703 11.014 1.00 92.44 99 ASP A O 1
ATOM 807 N N . ALA A 1 100 ? -3.506 -13.198 11.365 1.00 91.31 100 ALA A N 1
ATOM 808 C CA . ALA A 1 100 ? -3.280 -13.938 10.121 1.00 91.31 100 ALA A CA 1
ATOM 809 C C . ALA A 1 100 ? -3.494 -13.054 8.880 1.00 91.31 100 ALA A C 1
ATOM 811 O O . ALA A 1 100 ? -2.619 -12.962 8.019 1.00 91.31 100 ALA A O 1
ATOM 812 N N . VAL A 1 101 ? -4.610 -12.318 8.825 1.00 92.75 101 VAL A N 1
ATOM 813 C CA . VAL A 1 101 ? -4.897 -11.384 7.724 1.00 92.75 101 VAL A CA 1
ATOM 814 C C . VAL A 1 101 ? -3.845 -10.274 7.644 1.00 92.75 101 VAL A C 1
ATOM 816 O O . VAL A 1 101 ? -3.469 -9.860 6.548 1.00 92.75 101 VAL A O 1
ATOM 819 N N . ALA A 1 102 ? -3.330 -9.789 8.775 1.00 91.62 102 ALA A N 1
ATOM 820 C CA . ALA A 1 102 ? -2.273 -8.782 8.792 1.00 91.62 102 ALA A CA 1
ATOM 821 C C . ALA A 1 102 ? -0.964 -9.305 8.174 1.00 91.62 102 ALA A C 1
ATOM 823 O O . ALA A 1 102 ? -0.306 -8.575 7.424 1.00 91.62 102 ALA A O 1
ATOM 824 N N . VAL A 1 103 ? -0.607 -10.566 8.445 1.00 92.56 103 VAL A N 1
ATOM 825 C CA . VAL A 1 103 ? 0.547 -11.234 7.824 1.00 92.56 103 VAL A CA 1
ATOM 826 C C . VAL A 1 103 ? 0.340 -11.373 6.317 1.00 92.56 103 VAL A C 1
ATOM 828 O O . VAL A 1 103 ? 1.215 -10.967 5.546 1.00 92.56 103 VAL A O 1
ATOM 831 N N . ASP A 1 104 ? -0.823 -11.856 5.885 1.00 92.44 104 ASP A N 1
ATOM 832 C CA . ASP A 1 104 ? -1.135 -12.022 4.462 1.00 92.44 104 ASP A CA 1
ATOM 833 C C . ASP A 1 104 ? -1.118 -10.677 3.722 1.00 92.44 104 ASP A C 1
ATOM 835 O O . ASP A 1 104 ? -0.508 -10.543 2.660 1.00 92.44 104 ASP A O 1
ATOM 839 N N . LEU A 1 105 ? -1.693 -9.626 4.314 1.00 92.31 105 LEU A N 1
ATOM 840 C CA . LEU A 1 105 ? -1.644 -8.270 3.763 1.00 92.31 105 LEU A CA 1
ATOM 841 C C . LEU A 1 105 ? -0.210 -7.749 3.637 1.00 92.31 105 LEU A C 1
ATOM 843 O O . LEU A 1 105 ? 0.110 -7.043 2.675 1.00 92.31 105 LEU A O 1
ATOM 847 N N . HIS A 1 106 ? 0.665 -8.082 4.586 1.00 92.56 106 HIS A N 1
ATOM 848 C CA . HIS A 1 106 ? 2.074 -7.725 4.490 1.00 92.56 106 HIS A CA 1
ATOM 849 C C . HIS A 1 106 ? 2.751 -8.433 3.309 1.00 92.56 106 HIS A C 1
ATOM 851 O O . HIS A 1 106 ? 3.446 -7.778 2.528 1.00 92.56 106 HIS A O 1
ATOM 857 N N . GLN A 1 107 ? 2.502 -9.733 3.127 1.00 93.12 107 GLN A N 1
ATOM 858 C CA . GLN A 1 107 ? 3.030 -10.500 1.995 1.00 93.12 107 GLN A CA 1
ATOM 859 C C . GLN A 1 107 ? 2.519 -9.964 0.652 1.00 93.12 107 GLN A C 1
ATOM 861 O O . GLN A 1 107 ? 3.309 -9.751 -0.268 1.00 93.12 107 GLN A O 1
ATOM 866 N N . VAL A 1 108 ? 1.225 -9.646 0.548 1.00 93.50 108 VAL A N 1
ATOM 867 C CA . VAL A 1 108 ? 0.637 -9.045 -0.660 1.00 93.50 108 VAL A CA 1
ATOM 868 C C . VAL A 1 108 ? 1.324 -7.722 -1.004 1.00 93.50 108 VAL A C 1
ATOM 870 O O . VAL A 1 108 ? 1.688 -7.504 -2.160 1.00 93.50 108 VAL A O 1
ATOM 873 N N . ARG A 1 109 ? 1.582 -6.856 -0.016 1.00 90.00 109 ARG A N 1
ATOM 874 C CA . ARG A 1 109 ? 2.314 -5.595 -0.242 1.00 90.00 109 ARG A CA 1
ATOM 875 C C . ARG A 1 109 ? 3.744 -5.831 -0.730 1.00 90.00 109 ARG A C 1
ATOM 877 O O . ARG A 1 109 ? 4.221 -5.087 -1.588 1.00 90.00 109 ARG A O 1
ATOM 884 N N . GLN A 1 110 ? 4.434 -6.843 -0.202 1.00 90.12 110 GLN A N 1
ATOM 885 C CA . GLN A 1 110 ? 5.774 -7.205 -0.675 1.00 90.12 110 GLN A CA 1
ATOM 886 C C . GLN A 1 110 ? 5.742 -7.692 -2.131 1.00 90.12 110 GLN A C 1
ATOM 888 O O . GLN A 1 110 ? 6.543 -7.231 -2.944 1.00 90.12 110 GLN A O 1
ATOM 893 N N . LEU A 1 111 ? 4.784 -8.554 -2.483 1.00 92.00 111 LEU A N 1
ATOM 894 C CA . LEU A 1 111 ? 4.612 -9.058 -3.848 1.00 92.00 111 LEU A CA 1
ATOM 895 C C . LEU A 1 111 ? 4.255 -7.945 -4.839 1.00 92.00 111 LEU A C 1
ATOM 897 O O . LEU A 1 111 ? 4.810 -7.898 -5.935 1.00 92.00 111 LEU A O 1
ATOM 901 N N . GLN A 1 112 ? 3.388 -7.009 -4.450 1.00 89.62 112 GLN A N 1
ATOM 902 C CA . GLN A 1 112 ? 3.060 -5.837 -5.267 1.00 89.62 112 GLN A CA 1
ATOM 903 C C . GLN A 1 112 ? 4.301 -4.987 -5.559 1.00 89.62 112 GLN A C 1
ATOM 905 O O . GLN A 1 112 ? 4.524 -4.588 -6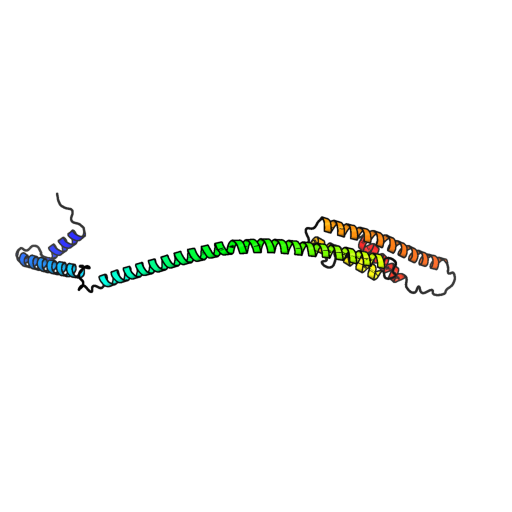.702 1.00 89.62 112 GLN A O 1
ATOM 910 N N . ARG A 1 113 ? 5.148 -4.760 -4.549 1.00 86.81 113 ARG A N 1
ATOM 911 C CA . ARG A 1 113 ? 6.408 -4.026 -4.717 1.00 86.81 113 ARG A CA 1
ATOM 912 C C . ARG A 1 113 ? 7.375 -4.763 -5.644 1.00 86.81 113 ARG A C 1
ATOM 914 O O . ARG A 1 113 ? 7.960 -4.143 -6.528 1.00 86.81 113 ARG A O 1
ATOM 921 N N . LEU A 1 114 ? 7.516 -6.079 -5.478 1.00 89.06 114 LEU A N 1
ATOM 922 C CA . LEU A 1 114 ? 8.342 -6.907 -6.358 1.00 89.06 114 LEU A CA 1
ATOM 923 C C . LEU A 1 114 ? 7.851 -6.830 -7.813 1.00 89.06 114 LEU A C 1
ATOM 925 O O . LEU A 1 114 ? 8.652 -6.633 -8.722 1.00 89.06 114 LEU A O 1
ATOM 929 N N . SER A 1 115 ? 6.539 -6.934 -8.032 1.00 89.75 115 SER A N 1
ATOM 930 C CA . SER A 1 115 ? 5.927 -6.828 -9.360 1.00 89.75 115 SER A CA 1
ATOM 931 C C . SER A 1 115 ? 6.209 -5.473 -10.016 1.00 89.75 115 SER A C 1
ATOM 933 O O . SER A 1 115 ? 6.582 -5.431 -11.187 1.00 89.75 115 SER A O 1
ATOM 935 N N . GLN A 1 116 ? 6.121 -4.374 -9.262 1.00 86.62 116 GLN A N 1
ATOM 936 C CA . GLN A 1 116 ? 6.491 -3.044 -9.756 1.00 86.62 116 GLN A CA 1
ATOM 937 C C . GLN A 1 116 ? 7.968 -2.973 -10.165 1.00 86.62 116 GLN A C 1
ATOM 939 O O . GLN A 1 116 ? 8.285 -2.413 -11.211 1.00 86.62 116 GLN A O 1
ATOM 944 N N . TYR A 1 117 ? 8.875 -3.569 -9.386 1.00 89.19 117 TYR A N 1
ATOM 945 C CA . TYR A 1 117 ? 10.303 -3.591 -9.722 1.00 89.19 117 TYR A CA 1
ATOM 946 C C . TYR A 1 117 ? 10.585 -4.412 -10.977 1.00 89.19 117 TYR A C 1
ATOM 948 O O . TYR A 1 117 ? 11.331 -3.960 -11.841 1.00 89.19 117 TYR A O 1
ATOM 956 N N . LEU A 1 118 ? 9.962 -5.585 -11.106 1.00 90.38 118 LEU A N 1
ATOM 957 C CA . LEU A 1 118 ? 10.088 -6.419 -12.301 1.00 90.38 118 LEU A CA 1
ATOM 958 C C . LEU A 1 118 ? 9.558 -5.704 -13.543 1.00 90.38 118 LEU A C 1
ATOM 960 O O . LEU A 1 118 ? 10.194 -5.769 -14.589 1.00 90.38 118 LEU A O 1
ATOM 964 N N . ARG A 1 119 ? 8.453 -4.961 -13.416 1.00 89.75 119 ARG A N 1
ATOM 965 C CA . ARG A 1 119 ? 7.918 -4.145 -14.508 1.00 89.75 119 ARG A CA 1
ATOM 966 C C . ARG A 1 119 ? 8.903 -3.067 -14.951 1.00 89.75 119 ARG A C 1
ATOM 968 O O . ARG A 1 119 ? 9.127 -2.910 -16.138 1.00 89.75 119 ARG A O 1
ATOM 975 N N . LEU A 1 120 ? 9.553 -2.381 -14.011 1.00 89.31 120 LEU A N 1
ATOM 976 C CA . LEU A 1 120 ? 10.584 -1.394 -14.348 1.00 89.31 120 LEU A CA 1
ATOM 977 C C . LEU A 1 120 ? 11.790 -2.040 -15.041 1.00 89.31 120 LEU A C 1
ATOM 979 O O . LEU A 1 120 ? 12.320 -1.472 -15.987 1.00 89.31 120 LEU A O 1
ATOM 983 N N . VAL A 1 121 ? 12.215 -3.232 -14.611 1.00 91.38 121 VAL A N 1
ATOM 984 C CA . VAL A 1 121 ? 13.280 -3.981 -15.303 1.00 91.38 121 VAL A CA 1
ATOM 985 C C . VAL A 1 121 ? 12.858 -4.345 -16.726 1.00 91.38 121 VAL A C 1
ATOM 987 O O . VAL A 1 121 ? 13.660 -4.196 -17.647 1.00 91.38 121 VAL A O 1
ATOM 990 N N . GLN A 1 122 ? 11.616 -4.791 -1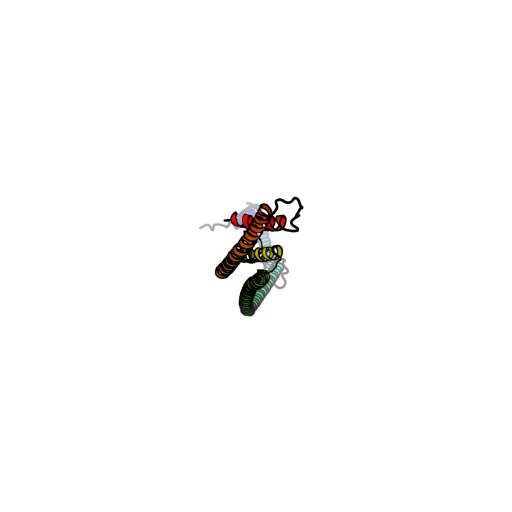6.908 1.00 92.75 122 GLN A N 1
ATOM 991 C CA . GLN A 1 122 ? 11.061 -5.102 -18.220 1.00 92.75 122 GLN A CA 1
ATOM 992 C C . GLN A 1 122 ? 11.027 -3.860 -19.118 1.00 92.75 122 GLN A C 1
ATOM 994 O O . GLN A 1 122 ? 11.532 -3.928 -20.233 1.00 92.75 122 GLN A O 1
ATOM 999 N N . ASP A 1 123 ? 10.560 -2.714 -18.612 1.00 91.50 123 ASP A N 1
ATOM 1000 C CA . ASP A 1 123 ? 10.569 -1.447 -19.352 1.00 91.50 123 ASP A CA 1
ATOM 1001 C C . ASP A 1 123 ? 11.997 -1.095 -19.828 1.00 91.50 123 ASP A C 1
ATOM 1003 O O . ASP A 1 123 ? 12.201 -0.732 -20.985 1.00 91.50 123 ASP A O 1
ATOM 1007 N N . ILE A 1 124 ? 13.019 -1.251 -18.970 1.00 92.31 124 ILE A N 1
ATOM 1008 C CA . ILE A 1 124 ? 14.428 -1.010 -19.350 1.00 92.31 124 ILE A CA 1
ATOM 1009 C C . ILE A 1 124 ? 14.860 -1.947 -20.482 1.00 92.31 124 ILE A C 1
ATOM 1011 O O . ILE A 1 124 ? 15.568 -1.518 -21.397 1.00 92.31 124 ILE A O 1
ATOM 1015 N N . GLN A 1 125 ? 14.484 -3.225 -20.405 1.00 93.06 125 GLN A N 1
ATOM 1016 C CA . GLN A 1 125 ? 14.840 -4.229 -21.406 1.00 93.06 125 GLN A CA 1
ATOM 1017 C C . GLN A 1 125 ? 14.159 -3.958 -22.748 1.00 93.06 125 GLN A C 1
ATOM 1019 O O . GLN A 1 125 ? 14.838 -3.997 -23.772 1.00 93.06 125 GLN A O 1
ATOM 1024 N N . GLU A 1 126 ? 12.864 -3.647 -22.741 1.00 94.00 126 GLU A N 1
ATOM 1025 C CA . GLU A 1 126 ? 12.088 -3.317 -23.939 1.00 94.00 126 GLU A CA 1
ATOM 1026 C C . GLU A 1 126 ? 12.650 -2.066 -24.616 1.00 94.00 126 GLU A C 1
ATOM 1028 O O . GLU A 1 126 ? 13.053 -2.132 -25.777 1.00 94.00 126 GLU A O 1
ATOM 1033 N N . ILE A 1 127 ? 12.839 -0.974 -23.866 1.00 92.62 127 ILE A N 1
ATOM 1034 C CA . ILE A 1 127 ? 13.420 0.262 -24.408 1.00 92.62 127 ILE A CA 1
ATOM 1035 C C . ILE A 1 127 ? 14.841 0.020 -24.934 1.00 92.62 127 ILE A C 1
ATOM 1037 O O . ILE A 1 127 ? 15.215 0.532 -25.987 1.00 92.62 127 ILE A O 1
ATOM 1041 N N . SER A 1 128 ? 15.648 -0.790 -24.243 1.00 92.25 128 SER A N 1
ATOM 1042 C CA . SER A 1 128 ? 16.990 -1.149 -24.723 1.00 92.25 128 SER A CA 1
ATOM 1043 C C . SER A 1 128 ? 16.945 -1.999 -25.998 1.00 92.25 128 SER A C 1
ATOM 1045 O O . SER A 1 128 ? 17.808 -1.850 -26.866 1.00 92.25 128 SER A O 1
ATOM 1047 N N . GLY A 1 129 ? 15.957 -2.882 -26.140 1.00 93.00 129 GLY A N 1
ATOM 1048 C CA . GLY A 1 129 ? 15.722 -3.655 -27.359 1.00 93.00 129 GLY A CA 1
ATOM 1049 C C . GLY A 1 129 ? 15.320 -2.760 -28.531 1.00 93.00 129 GLY A C 1
ATOM 1050 O O . GLY A 1 129 ? 15.894 -2.862 -29.619 1.00 93.00 129 GLY A O 1
ATOM 1051 N N . ASP A 1 130 ? 14.414 -1.818 -28.290 1.00 91.81 130 ASP A N 1
ATOM 1052 C CA . ASP A 1 130 ? 13.952 -0.849 -29.284 1.00 91.81 130 ASP A CA 1
ATOM 1053 C C . ASP A 1 130 ? 15.065 0.117 -29.706 1.00 91.81 130 ASP A C 1
ATOM 1055 O O . ASP A 1 130 ? 15.242 0.392 -30.897 1.00 91.81 130 ASP A O 1
ATOM 1059 N N . LEU A 1 131 ? 15.890 0.569 -28.757 1.00 90.00 131 LEU A N 1
ATOM 1060 C CA . LEU A 1 131 ? 17.093 1.350 -29.043 1.00 90.00 131 LEU A CA 1
ATOM 1061 C C . LEU A 1 131 ? 18.091 0.542 -29.877 1.00 90.00 131 LEU A C 1
ATOM 1063 O O . LEU A 1 131 ? 18.626 1.061 -30.856 1.00 90.00 131 LEU A O 1
ATOM 1067 N N . SER A 1 132 ? 18.308 -0.734 -29.542 1.00 90.75 132 SER A N 1
ATOM 1068 C CA . SER A 1 132 ? 19.202 -1.628 -30.293 1.00 90.75 132 SER A CA 1
ATOM 1069 C C . SER A 1 132 ? 18.741 -1.825 -31.735 1.00 90.75 132 SER A C 1
ATOM 1071 O O . SER A 1 132 ? 19.558 -1.789 -32.652 1.00 90.75 132 SER A O 1
ATOM 1073 N N . SER A 1 133 ? 17.441 -2.029 -31.952 1.00 89.38 133 SER A N 1
ATOM 1074 C CA . SER A 1 133 ? 16.887 -2.232 -33.294 1.00 89.38 133 SER A CA 1
ATOM 1075 C C . SER A 1 133 ? 16.881 -0.939 -34.117 1.00 89.38 133 SER A C 1
ATOM 1077 O O . SER A 1 133 ? 17.143 -0.965 -35.322 1.00 89.38 133 SER A O 1
ATOM 1079 N N . SER A 1 134 ? 16.677 0.205 -33.462 1.00 86.62 134 SER A N 1
ATOM 1080 C CA . SER A 1 134 ? 16.595 1.520 -34.108 1.00 86.62 134 SER A CA 1
ATOM 1081 C C . SER A 1 134 ? 17.957 2.182 -34.342 1.00 86.62 134 SER A C 1
ATOM 1083 O O . SER A 1 134 ? 18.048 3.145 -35.109 1.00 86.62 134 SER A O 1
ATOM 1085 N N . ILE A 1 135 ? 19.042 1.679 -33.740 1.00 85.44 135 ILE A N 1
ATOM 1086 C CA . ILE A 1 135 ? 20.344 2.363 -33.765 1.00 85.44 135 ILE A CA 1
ATOM 1087 C C . ILE A 1 135 ? 20.994 2.469 -35.143 1.00 85.44 135 ILE A C 1
ATOM 1089 O O . ILE A 1 135 ? 21.801 3.363 -35.357 1.00 85.44 135 ILE A O 1
ATOM 1093 N N . ASN A 1 136 ? 20.637 1.603 -36.085 1.00 82.19 136 ASN A N 1
ATOM 1094 C CA . ASN A 1 136 ? 21.106 1.696 -37.471 1.00 82.19 136 ASN A CA 1
ATOM 1095 C C . ASN A 1 136 ? 20.015 2.234 -38.417 1.00 82.19 136 ASN A C 1
ATOM 1097 O O . ASN A 1 136 ? 20.209 2.282 -39.631 1.00 82.19 136 ASN A O 1
ATOM 1101 N N . GLY A 1 137 ? 18.850 2.608 -37.877 1.00 80.25 137 GLY A N 1
ATOM 1102 C CA . GLY A 1 137 ? 17.717 3.136 -38.632 1.00 80.25 137 GLY A CA 1
ATOM 1103 C C . GLY A 1 137 ? 17.877 4.616 -38.984 1.00 80.25 137 GLY A C 1
ATOM 1104 O O . GLY A 1 137 ? 18.655 5.333 -38.368 1.00 80.25 137 GLY A O 1
ATOM 1105 N N . LYS A 1 138 ? 17.111 5.106 -39.965 1.00 74.31 138 LYS A N 1
ATOM 1106 C CA . LYS A 1 138 ? 17.186 6.505 -40.442 1.00 74.31 138 LYS A CA 1
ATOM 1107 C C . LYS A 1 138 ? 16.395 7.514 -39.596 1.00 74.31 138 LYS A C 1
ATOM 1109 O O . LYS A 1 138 ? 16.409 8.698 -39.913 1.00 74.31 138 LYS A O 1
ATOM 1114 N N . ASP A 1 139 ? 15.680 7.042 -38.580 1.00 78.75 139 ASP A N 1
ATOM 1115 C CA . ASP A 1 139 ? 14.750 7.839 -37.781 1.00 78.75 139 ASP A CA 1
ATOM 1116 C C . ASP A 1 139 ? 15.399 8.236 -36.448 1.00 78.75 139 ASP A C 1
ATOM 1118 O O . ASP A 1 139 ? 15.386 7.487 -35.470 1.00 78.75 139 ASP A O 1
ATOM 1122 N N . GLU A 1 140 ? 16.060 9.391 -36.460 1.00 77.56 140 GLU A N 1
ATOM 1123 C CA . GLU A 1 140 ? 16.801 9.923 -35.313 1.00 77.56 140 GLU A CA 1
ATOM 1124 C C . GLU A 1 140 ? 15.863 10.436 -34.218 1.00 77.56 140 GLU A C 1
ATOM 1126 O O . GLU A 1 140 ? 16.145 10.227 -33.040 1.00 77.56 140 GLU A O 1
ATOM 1131 N N . ASP A 1 141 ? 14.716 11.006 -34.598 1.00 78.56 141 ASP A N 1
ATOM 1132 C CA . ASP A 1 141 ? 13.702 11.509 -33.667 1.00 78.56 141 ASP A CA 1
ATOM 1133 C C . ASP A 1 141 ? 13.146 10.377 -32.798 1.00 78.56 141 ASP A C 1
ATOM 1135 O O . ASP A 1 141 ? 13.056 10.504 -31.575 1.00 78.56 141 ASP A O 1
ATOM 1139 N N . LYS A 1 142 ? 12.829 9.221 -33.400 1.00 83.44 142 LYS A N 1
ATOM 1140 C CA . LYS A 1 142 ? 12.409 8.032 -32.638 1.00 83.44 142 LYS A CA 1
ATOM 1141 C C . LYS A 1 142 ? 13.466 7.583 -31.641 1.00 83.44 142 LYS A C 1
ATOM 1143 O O . LYS A 1 142 ? 13.139 7.223 -30.515 1.00 83.44 142 LYS A O 1
ATOM 1148 N N . LEU A 1 143 ? 14.726 7.603 -32.046 1.00 83.50 143 LEU A N 1
ATOM 1149 C CA . LEU A 1 143 ? 15.827 7.121 -31.229 1.00 83.50 143 LEU A CA 1
ATOM 1150 C C . LEU A 1 143 ? 16.153 8.072 -30.063 1.00 83.50 143 LEU A C 1
ATOM 1152 O O . LEU A 1 143 ? 16.444 7.604 -28.962 1.00 83.50 143 LEU A O 1
ATOM 1156 N N . VAL A 1 144 ? 16.009 9.384 -30.264 1.00 82.12 144 VAL A N 1
ATOM 1157 C CA . VAL A 1 144 ? 16.054 10.381 -29.185 1.00 82.12 144 VAL A CA 1
ATOM 1158 C C . VAL A 1 144 ? 14.874 10.202 -28.223 1.00 82.12 144 VAL A C 1
ATOM 1160 O O . VAL A 1 144 ? 15.087 10.129 -27.016 1.00 82.12 144 VAL A O 1
ATOM 1163 N N . ASN A 1 145 ? 13.648 10.035 -28.726 1.00 84.31 145 ASN A N 1
ATOM 1164 C CA . ASN A 1 145 ? 12.458 9.840 -27.885 1.00 84.31 145 ASN A CA 1
ATOM 1165 C C . ASN A 1 145 ? 12.521 8.556 -27.039 1.00 84.31 145 ASN A C 1
ATOM 1167 O O . ASN A 1 145 ? 12.164 8.568 -25.859 1.00 84.31 145 ASN A O 1
ATOM 1171 N N . LEU A 1 146 ? 13.019 7.453 -27.607 1.00 86.81 146 LEU A N 1
ATOM 1172 C CA . LEU A 1 146 ? 13.260 6.212 -26.863 1.00 86.81 146 LEU A CA 1
ATOM 1173 C C . LEU A 1 146 ? 14.282 6.422 -25.740 1.00 86.81 146 LEU A C 1
ATOM 1175 O O . LEU A 1 146 ? 14.090 5.940 -24.624 1.00 86.81 146 LEU A O 1
ATOM 1179 N N . TYR A 1 147 ? 15.348 7.182 -26.007 1.00 86.88 147 TYR A N 1
ATOM 1180 C CA . TYR A 1 147 ? 16.329 7.523 -24.983 1.00 86.88 147 TYR A CA 1
ATOM 1181 C C . TYR A 1 147 ? 15.735 8.407 -23.879 1.00 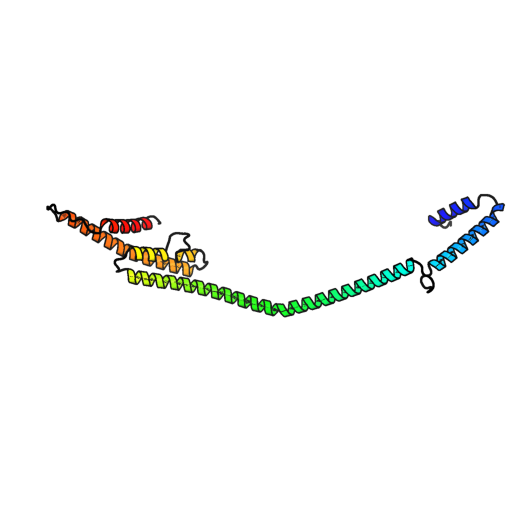86.88 147 TYR A C 1
ATOM 1183 O O . TYR A 1 147 ? 15.985 8.130 -22.711 1.00 86.88 147 TYR A O 1
ATOM 1191 N N . LEU A 1 148 ? 14.901 9.395 -24.216 1.00 84.06 148 LEU A N 1
ATOM 1192 C CA . LEU A 1 148 ? 14.208 10.237 -23.230 1.00 84.06 148 LEU A CA 1
ATOM 1193 C C . LEU A 1 148 ? 13.238 9.429 -22.353 1.00 84.06 148 LEU A C 1
ATOM 1195 O O . LEU A 1 148 ? 13.155 9.641 -21.146 1.00 84.06 148 LEU A O 1
ATOM 1199 N N . THR A 1 149 ? 12.580 8.420 -22.931 1.00 86.94 149 THR A N 1
ATOM 1200 C CA . THR A 1 149 ? 11.720 7.485 -22.181 1.00 86.94 149 THR A CA 1
ATOM 1201 C C . THR A 1 149 ? 12.528 6.661 -21.163 1.00 86.94 149 THR A C 1
ATOM 1203 O O . THR A 1 149 ? 12.042 6.334 -20.077 1.00 86.94 149 THR A O 1
ATOM 1206 N N . LEU A 1 150 ? 13.790 6.342 -21.472 1.00 85.69 150 LEU A N 1
ATOM 1207 C CA . LEU A 1 150 ? 14.709 5.693 -20.533 1.00 85.69 150 LEU A CA 1
ATOM 1208 C C . LEU A 1 150 ? 15.248 6.680 -19.488 1.00 85.69 150 LEU A C 1
ATOM 1210 O O . LEU A 1 150 ? 15.282 6.358 -18.298 1.00 85.69 150 LEU A O 1
ATOM 1214 N N . TYR A 1 151 ? 15.685 7.858 -19.933 1.00 82.62 151 TYR A N 1
ATOM 1215 C CA . TYR A 1 151 ? 16.402 8.844 -19.138 1.00 82.62 151 TYR A CA 1
ATOM 1216 C C . TYR A 1 151 ? 15.996 10.269 -19.508 1.00 82.62 151 TYR A C 1
ATOM 1218 O O . TYR A 1 151 ? 16.319 10.767 -20.585 1.00 82.62 151 TYR A O 1
ATOM 1226 N N . GLU A 1 152 ? 15.391 10.954 -18.548 1.00 76.25 152 GLU A N 1
ATOM 1227 C CA . GLU A 1 152 ? 15.127 12.385 -18.603 1.00 76.25 152 GLU A CA 1
ATOM 1228 C C . GLU A 1 152 ? 15.648 13.025 -17.310 1.00 76.25 152 GLU A C 1
ATOM 1230 O O . GLU A 1 152 ? 15.602 12.408 -16.241 1.00 76.25 152 GLU A O 1
ATOM 1235 N N . SER A 1 153 ? 16.214 14.231 -17.415 1.00 56.50 153 SER A N 1
ATOM 1236 C CA . SER A 1 153 ? 16.751 14.966 -16.262 1.00 56.50 153 SER A CA 1
ATOM 1237 C C . SER A 1 153 ? 15.649 15.236 -15.230 1.00 56.50 153 SER A C 1
ATOM 1239 O O . SER A 1 153 ? 14.527 15.525 -15.625 1.00 56.50 153 SER A O 1
ATOM 1241 N N . ASN A 1 154 ? 16.006 15.119 -13.944 1.00 53.62 154 ASN A N 1
ATOM 1242 C CA . ASN A 1 154 ? 15.231 15.316 -12.706 1.00 53.62 154 ASN A CA 1
ATOM 1243 C C . ASN A 1 154 ? 13.718 15.633 -12.806 1.00 53.62 154 ASN A C 1
ATOM 1245 O O . ASN A 1 154 ? 13.297 16.604 -13.422 1.00 53.62 154 ASN A O 1
ATOM 1249 N N . ASP A 1 155 ? 12.940 14.869 -12.027 1.00 54.03 155 ASP A N 1
ATOM 1250 C CA . ASP A 1 155 ? 11.516 15.066 -11.684 1.00 54.03 155 ASP A CA 1
ATOM 1251 C C . ASP A 1 155 ? 10.451 14.729 -12.743 1.00 54.03 155 ASP A C 1
ATOM 1253 O O . ASP A 1 155 ? 9.274 15.034 -12.553 1.00 54.03 155 ASP A O 1
ATOM 1257 N N . CYS A 1 156 ? 10.797 14.004 -13.809 1.00 58.78 156 CYS A N 1
ATOM 1258 C CA . CYS A 1 156 ? 9.800 13.536 -14.779 1.00 58.78 156 CYS A CA 1
ATOM 1259 C C . CYS A 1 156 ? 9.332 12.096 -14.487 1.00 58.78 156 CYS A C 1
ATOM 1261 O O . CYS A 1 156 ? 10.062 11.130 -14.726 1.00 58.78 156 CYS A O 1
ATOM 1263 N N . GLU A 1 157 ? 8.077 11.934 -14.038 1.00 66.06 157 GLU A N 1
ATOM 1264 C CA . GLU A 1 157 ? 7.393 10.632 -13.854 1.00 66.06 157 GLU A CA 1
ATOM 1265 C C . GLU A 1 157 ? 7.270 9.813 -15.155 1.00 66.06 157 GLU A C 1
ATOM 1267 O O . GLU A 1 157 ? 6.906 8.635 -15.135 1.00 66.06 157 GLU A O 1
ATOM 1272 N N . HIS A 1 158 ? 7.570 10.430 -16.297 1.00 73.12 158 HIS A N 1
ATOM 1273 C CA . HIS A 1 158 ? 7.455 9.829 -17.621 1.00 73.12 158 HIS A CA 1
ATOM 1274 C C . HIS A 1 158 ? 8.672 8.986 -18.027 1.00 73.12 158 HIS A C 1
ATOM 1276 O O . HIS A 1 158 ? 8.543 8.149 -18.919 1.00 73.12 158 HIS A O 1
ATOM 1282 N N . SER A 1 159 ? 9.822 9.134 -17.354 1.00 81.50 159 SER A N 1
ATOM 1283 C CA . SER A 1 159 ? 11.020 8.332 -17.636 1.00 81.50 159 SER A CA 1
ATOM 1284 C C . SER A 1 159 ? 11.192 7.173 -16.650 1.00 81.50 159 SER A C 1
ATOM 1286 O O . SER A 1 159 ? 10.744 7.217 -15.501 1.00 81.50 159 SER A O 1
ATOM 1288 N N . VAL A 1 160 ? 11.854 6.093 -17.074 1.00 83.56 160 VAL A N 1
ATOM 1289 C CA . VAL A 1 160 ? 12.135 4.950 -16.183 1.00 83.56 160 VAL A CA 1
ATOM 1290 C C . VAL A 1 160 ? 13.013 5.365 -14.999 1.00 83.56 160 VAL A C 1
ATOM 1292 O O . VAL A 1 160 ? 12.729 4.990 -13.860 1.00 83.56 160 VAL A O 1
ATOM 1295 N N . VAL A 1 161 ? 14.060 6.156 -15.251 1.00 83.12 161 VAL A N 1
ATOM 1296 C CA . VAL A 1 161 ? 14.969 6.641 -14.201 1.00 83.12 161 VAL A CA 1
ATOM 1297 C C . VAL A 1 161 ? 14.260 7.620 -13.258 1.00 83.12 161 VAL A C 1
ATOM 1299 O O . VAL A 1 161 ? 14.410 7.498 -12.043 1.00 83.12 161 VAL A O 1
ATOM 1302 N N . GLY A 1 162 ? 13.397 8.500 -13.774 1.00 80.19 162 GLY A N 1
ATOM 1303 C CA . GLY A 1 162 ? 12.573 9.387 -12.949 1.00 80.19 162 GLY A CA 1
ATOM 1304 C C . GLY A 1 162 ? 11.614 8.625 -12.028 1.00 80.19 162 GLY A C 1
ATOM 1305 O O . GLY A 1 162 ? 11.587 8.874 -10.823 1.00 80.19 162 GLY A O 1
ATOM 1306 N N . ARG A 1 163 ? 10.909 7.607 -12.547 1.00 82.00 163 ARG A N 1
ATOM 1307 C CA . ARG A 1 163 ? 10.049 6.723 -11.731 1.00 82.00 163 ARG A CA 1
ATOM 1308 C C . ARG A 1 163 ? 10.827 5.986 -10.640 1.00 82.00 163 ARG A C 1
ATOM 1310 O O . ARG A 1 163 ? 10.288 5.725 -9.566 1.00 82.00 163 ARG A O 1
ATOM 1317 N N . LEU A 1 164 ? 12.093 5.657 -10.895 1.00 82.06 164 LEU A N 1
ATOM 1318 C CA . LEU A 1 164 ? 12.961 4.995 -9.926 1.00 82.06 164 LEU A CA 1
ATOM 1319 C C . LEU A 1 164 ? 13.460 5.930 -8.822 1.00 82.06 164 LEU A C 1
ATOM 1321 O O . LEU A 1 164 ? 13.713 5.437 -7.725 1.00 82.06 164 LEU A O 1
ATOM 1325 N N . ASN A 1 165 ? 13.546 7.245 -9.043 1.00 75.25 165 ASN A N 1
ATOM 1326 C CA . ASN A 1 165 ? 13.960 8.204 -8.007 1.00 75.25 165 ASN A CA 1
ATOM 1327 C C . ASN A 1 165 ? 12.984 8.256 -6.823 1.00 75.25 165 ASN A C 1
ATOM 1329 O O . ASN A 1 165 ? 13.412 8.393 -5.678 1.00 75.25 165 ASN A O 1
ATOM 1333 N N . ALA A 1 166 ? 11.685 8.059 -7.073 1.00 72.25 166 ALA A N 1
ATOM 1334 C CA . ALA A 1 166 ? 10.665 7.982 -6.023 1.00 72.25 166 ALA A CA 1
ATOM 1335 C C . ALA A 1 166 ? 10.736 6.681 -5.193 1.00 72.25 166 ALA A C 1
ATOM 1337 O O . ALA A 1 166 ? 10.118 6.566 -4.132 1.00 72.25 166 ALA A O 1
ATOM 1338 N N . VAL A 1 167 ? 11.482 5.678 -5.662 1.00 75.69 167 VAL A N 1
ATOM 1339 C CA . VAL A 1 167 ? 11.542 4.341 -5.070 1.00 75.69 167 VAL A CA 1
ATOM 1340 C C . VAL A 1 167 ? 12.847 4.157 -4.296 1.00 75.69 167 VAL A C 1
ATOM 1342 O O . VAL A 1 167 ? 13.928 4.373 -4.822 1.00 75.69 167 VAL A O 1
ATOM 1345 N N . GLN A 1 168 ? 12.791 3.636 -3.066 1.00 73.69 168 GLN A N 1
ATOM 1346 C CA . GLN A 1 168 ? 13.990 3.285 -2.283 1.00 73.69 168 GLN A CA 1
ATOM 1347 C C . GLN A 1 168 ? 14.661 1.979 -2.776 1.00 73.69 168 GLN A C 1
ATOM 1349 O O . GLN A 1 168 ? 14.807 1.019 -2.021 1.00 73.69 168 GLN A O 1
ATOM 1354 N N . ALA A 1 169 ? 15.065 1.917 -4.048 1.00 81.00 169 ALA A N 1
ATOM 1355 C CA . ALA A 1 169 ? 15.672 0.741 -4.679 1.00 81.00 169 ALA A CA 1
ATOM 1356 C C . ALA A 1 169 ? 17.026 1.086 -5.322 1.00 81.00 169 ALA A C 1
ATOM 1358 O O . ALA A 1 169 ? 17.168 1.101 -6.543 1.00 81.00 169 ALA A O 1
ATOM 1359 N N . ARG A 1 170 ? 18.047 1.320 -4.487 1.00 84.56 170 ARG A N 1
ATOM 1360 C CA . ARG A 1 170 ? 19.381 1.799 -4.914 1.00 84.56 170 ARG A CA 1
ATOM 1361 C C . ARG A 1 170 ? 20.034 0.954 -6.009 1.00 84.56 170 ARG A C 1
ATOM 1363 O O . ARG A 1 170 ? 20.626 1.495 -6.937 1.00 84.56 170 ARG A O 1
ATOM 1370 N N . SER A 1 171 ? 19.934 -0.372 -5.919 1.00 86.81 171 SER A N 1
ATOM 1371 C CA . SER A 1 171 ? 20.538 -1.260 -6.921 1.00 86.81 171 SER A CA 1
ATOM 1372 C C . SER A 1 171 ? 19.849 -1.146 -8.281 1.00 86.81 171 SER A C 1
ATOM 1374 O O . SER A 1 171 ? 20.524 -1.167 -9.308 1.00 86.81 171 SER A O 1
ATOM 1376 N N . LEU A 1 172 ? 18.521 -0.992 -8.292 1.00 87.75 172 LEU A N 1
ATOM 1377 C CA . LEU A 1 172 ? 17.741 -0.849 -9.520 1.00 87.75 172 LEU A CA 1
ATOM 1378 C C . LEU A 1 172 ? 17.921 0.544 -10.137 1.00 87.75 172 LEU A C 1
ATOM 1380 O O . LEU A 1 172 ? 18.099 0.645 -11.347 1.00 87.75 172 LEU A O 1
ATOM 1384 N N . GLN A 1 173 ? 17.976 1.589 -9.306 1.00 87.81 173 GLN A N 1
ATOM 1385 C CA . GLN A 1 173 ? 18.362 2.944 -9.718 1.00 87.81 173 GLN A CA 1
ATOM 1386 C C . GLN A 1 173 ? 19.731 2.936 -10.404 1.00 87.81 173 GLN A C 1
ATOM 1388 O O . GLN A 1 173 ? 19.845 3.323 -11.564 1.00 87.81 173 GLN A O 1
ATOM 1393 N N . SER A 1 174 ? 20.755 2.385 -9.741 1.00 88.31 174 SER A N 1
ATOM 1394 C CA . SER A 1 174 ? 22.106 2.332 -10.308 1.00 88.31 174 SER A CA 1
ATOM 1395 C C . SER A 1 174 ? 22.167 1.516 -11.603 1.00 88.31 174 SER A C 1
ATOM 1397 O O . SER A 1 174 ? 22.902 1.867 -12.525 1.00 88.31 174 SER A O 1
ATOM 1399 N N . PHE A 1 175 ? 21.392 0.433 -11.709 1.00 90.19 175 PHE A N 1
ATOM 1400 C CA . PHE A 1 175 ? 21.283 -0.337 -12.947 1.00 90.19 175 PHE A CA 1
ATOM 1401 C C . PHE A 1 175 ? 20.669 0.489 -14.088 1.00 90.19 175 PHE A C 1
ATOM 1403 O O . PHE A 1 175 ? 21.224 0.512 -15.191 1.00 90.19 175 PHE A O 1
ATOM 1410 N N . ALA A 1 176 ? 19.568 1.197 -13.828 1.00 89.12 176 ALA A N 1
ATOM 1411 C CA . ALA A 1 176 ? 18.902 2.035 -14.819 1.00 89.12 176 ALA A CA 1
ATOM 1412 C C . ALA A 1 176 ? 19.794 3.203 -15.271 1.00 89.12 176 ALA A C 1
ATOM 1414 O O . ALA A 1 176 ? 19.964 3.410 -16.469 1.00 89.12 176 ALA A O 1
ATOM 1415 N N . GLU A 1 177 ? 20.457 3.889 -14.337 1.00 88.44 177 GLU A N 1
ATOM 1416 C CA . GLU A 1 177 ? 21.418 4.961 -14.629 1.00 88.44 177 GLU A CA 1
ATOM 1417 C C . GLU A 1 177 ? 22.598 4.471 -15.476 1.00 88.44 177 GLU A C 1
ATOM 1419 O O . GLU A 1 177 ? 22.975 5.103 -16.463 1.00 88.44 177 GLU A O 1
ATOM 1424 N N . ARG A 1 178 ? 23.183 3.315 -15.133 1.00 89.69 178 ARG A N 1
ATOM 1425 C CA . ARG A 1 178 ? 24.273 2.715 -15.922 1.00 89.69 178 ARG A CA 1
ATOM 1426 C C . ARG A 1 178 ? 23.813 2.358 -17.330 1.00 89.69 178 ARG A C 1
ATOM 1428 O O . ARG A 1 178 ? 24.572 2.556 -18.280 1.00 89.69 178 ARG A O 1
ATOM 1435 N N . THR A 1 179 ? 22.589 1.857 -17.464 1.00 91.00 179 THR A N 1
ATOM 1436 C CA . THR A 1 179 ? 21.995 1.508 -18.760 1.00 91.00 179 THR A CA 1
ATOM 1437 C C . THR A 1 179 ? 21.738 2.760 -19.597 1.00 91.00 179 THR A C 1
ATOM 1439 O O . THR A 1 179 ? 22.138 2.817 -20.758 1.00 91.00 179 THR A O 1
ATOM 1442 N N . ALA A 1 180 ? 21.181 3.811 -18.994 1.00 89.00 180 ALA A N 1
ATOM 1443 C CA . ALA A 1 180 ? 21.025 5.116 -19.624 1.00 89.00 180 ALA A CA 1
ATOM 1444 C C . ALA A 1 180 ? 22.372 5.695 -20.078 1.00 89.00 180 ALA A C 1
ATOM 1446 O O . ALA A 1 180 ? 22.514 6.141 -21.213 1.00 89.00 180 ALA A O 1
ATOM 1447 N N . PHE A 1 181 ? 23.400 5.636 -19.232 1.00 88.50 181 PHE A N 1
ATOM 1448 C CA . PHE A 1 181 ? 24.733 6.123 -19.573 1.00 88.50 181 PHE A CA 1
ATOM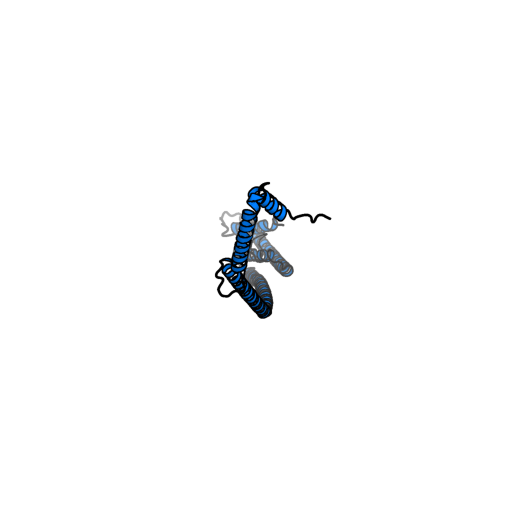 1449 C C . PHE A 1 181 ? 25.390 5.326 -20.708 1.00 88.50 181 PHE A C 1
ATOM 1451 O O . PHE A 1 181 ? 26.067 5.901 -21.566 1.00 88.50 181 PHE A O 1
ATOM 1458 N N . TYR A 1 182 ? 25.190 4.007 -20.733 1.00 92.00 182 TYR A N 1
ATOM 1459 C CA . TYR A 1 182 ? 25.627 3.155 -21.835 1.00 92.00 182 TYR A CA 1
ATOM 1460 C C . TYR A 1 182 ? 24.997 3.602 -23.159 1.00 92.00 182 TYR A C 1
ATOM 1462 O O . TYR A 1 182 ? 25.722 3.879 -24.120 1.00 92.00 182 TYR A O 1
ATOM 1470 N N . TRP A 1 183 ? 23.670 3.752 -23.185 1.00 90.38 183 TRP A N 1
ATOM 1471 C CA . TRP A 1 183 ? 22.946 4.197 -24.372 1.00 90.38 183 TRP A CA 1
ATOM 1472 C C . TRP A 1 183 ? 23.355 5.600 -24.798 1.00 90.38 183 TRP A C 1
ATOM 1474 O O . TRP A 1 183 ? 23.675 5.809 -25.964 1.00 90.38 183 TRP A O 1
ATOM 1484 N N . HIS A 1 184 ? 23.480 6.530 -23.854 1.00 87.00 184 HIS A N 1
ATOM 1485 C CA . HIS A 1 184 ? 23.944 7.887 -24.121 1.00 87.00 184 HIS A CA 1
ATOM 1486 C C . HIS A 1 184 ? 25.279 7.905 -24.876 1.00 87.00 184 HIS A C 1
ATOM 1488 O O . HIS A 1 184 ? 25.412 8.565 -25.905 1.00 87.00 184 HIS A O 1
ATOM 1494 N N . LYS A 1 185 ? 26.270 7.136 -24.404 1.00 87.50 185 LYS A N 1
ATOM 1495 C CA . LYS A 1 185 ? 27.579 7.031 -25.065 1.00 87.50 185 LYS A CA 1
ATOM 1496 C C . LYS A 1 185 ? 27.471 6.498 -26.488 1.00 87.50 185 LYS A C 1
ATOM 1498 O O . LYS A 1 185 ? 28.173 6.981 -27.380 1.00 87.50 185 LYS A O 1
ATOM 1503 N N . LEU A 1 186 ? 26.636 5.484 -26.690 1.00 87.38 186 LEU A N 1
ATOM 1504 C CA . LEU A 1 186 ? 26.477 4.837 -27.984 1.00 87.38 186 LEU A CA 1
ATOM 1505 C C . LEU A 1 186 ? 25.791 5.774 -28.988 1.00 87.38 186 LEU A C 1
ATOM 1507 O O . LEU A 1 186 ? 26.279 5.936 -30.109 1.00 87.38 186 LEU A O 1
ATOM 1511 N N . LEU A 1 187 ? 24.735 6.462 -28.550 1.00 85.81 187 LEU A N 1
ATOM 1512 C CA . LEU A 1 187 ? 24.029 7.466 -29.340 1.00 85.81 187 LEU A CA 1
ATOM 1513 C C . LEU A 1 187 ? 24.930 8.648 -29.679 1.00 85.81 187 LEU A C 1
ATOM 1515 O O . LEU A 1 187 ? 25.038 9.013 -30.845 1.00 85.81 187 LEU A O 1
ATOM 1519 N N . LEU A 1 188 ? 25.663 9.186 -28.703 1.00 85.31 188 LEU A N 1
ATOM 1520 C CA . LEU A 1 188 ? 26.602 10.282 -28.934 1.00 85.31 188 LEU A CA 1
ATOM 1521 C C . LEU A 1 188 ? 27.662 9.903 -29.978 1.00 85.31 188 LEU A C 1
ATOM 1523 O O . LEU A 1 188 ? 27.966 10.688 -30.876 1.00 85.31 188 LEU A O 1
ATOM 1527 N N . LYS A 1 189 ? 28.211 8.684 -29.906 1.00 86.00 189 LYS A N 1
ATOM 1528 C CA . LYS A 1 189 ? 29.189 8.190 -30.885 1.00 86.00 189 LYS A CA 1
ATOM 1529 C C . LYS A 1 189 ? 28.588 8.098 -32.290 1.00 86.00 189 LYS A C 1
ATOM 1531 O O . LYS A 1 189 ? 29.231 8.526 -33.247 1.00 86.00 189 LYS A O 1
ATOM 1536 N N . ARG A 1 190 ? 27.369 7.569 -32.415 1.00 83.81 190 ARG A N 1
ATOM 1537 C CA . ARG A 1 190 ? 26.664 7.457 -33.697 1.00 83.81 190 ARG A CA 1
ATOM 1538 C C . ARG A 1 190 ? 26.342 8.837 -34.279 1.00 83.81 190 ARG A C 1
ATOM 1540 O O . ARG A 1 190 ? 26.801 9.152 -35.373 1.00 83.81 190 ARG A O 1
ATOM 1547 N N . LEU A 1 191 ? 25.622 9.671 -33.536 1.00 79.88 191 LEU A N 1
ATOM 1548 C CA . LEU A 1 191 ? 25.148 10.981 -33.992 1.00 79.88 191 LEU A CA 1
ATOM 1549 C C . LEU A 1 191 ? 26.318 11.920 -34.319 1.00 79.88 191 LEU A C 1
ATOM 1551 O O . LEU A 1 191 ? 26.296 12.604 -35.338 1.00 79.88 191 LEU A O 1
ATOM 1555 N N . SER A 1 192 ? 27.403 11.880 -33.535 1.00 81.44 192 SER A N 1
ATOM 1556 C CA . SER A 1 192 ? 28.619 12.642 -33.855 1.00 81.44 192 SER A CA 1
ATOM 1557 C C . SER A 1 192 ? 29.324 12.153 -35.124 1.00 81.44 192 SER A C 1
ATOM 1559 O O . SER A 1 192 ? 29.917 12.962 -35.839 1.00 81.44 192 SER A O 1
ATOM 1561 N N . SER A 1 193 ? 29.275 10.851 -35.430 1.00 82.31 193 SER A N 1
ATOM 1562 C CA . SER A 1 193 ? 29.809 10.324 -36.689 1.00 82.31 193 SER A CA 1
ATOM 1563 C C . SER A 1 193 ? 28.964 10.757 -37.888 1.00 82.31 193 SER A C 1
ATOM 1565 O O . SER A 1 193 ? 29.533 11.220 -38.876 1.00 82.31 193 SER A O 1
ATOM 1567 N N . GLU A 1 194 ? 27.632 10.727 -37.766 1.00 77.69 194 GLU A N 1
ATOM 1568 C CA . GLU A 1 194 ? 26.717 11.194 -38.813 1.00 77.69 194 GLU A CA 1
ATOM 1569 C C . GLU A 1 194 ? 26.853 12.704 -39.053 1.00 77.69 194 GLU A C 1
ATOM 1571 O O . GLU A 1 194 ? 26.988 13.145 -40.196 1.00 77.69 194 GLU A O 1
ATOM 1576 N N . LEU A 1 195 ? 26.940 13.505 -37.988 1.00 77.75 195 LEU A N 1
ATOM 1577 C CA . LEU A 1 195 ? 27.172 14.945 -38.098 1.00 77.75 195 LEU A CA 1
ATOM 1578 C C . LEU A 1 195 ? 28.488 15.250 -38.829 1.00 77.75 195 LEU A C 1
ATOM 1580 O O . LEU A 1 195 ? 28.519 16.090 -39.727 1.00 77.75 195 LEU A O 1
ATOM 1584 N N . LYS A 1 196 ? 29.575 14.536 -38.502 1.00 79.88 196 LYS A N 1
ATOM 1585 C CA . LYS A 1 196 ? 30.861 14.679 -39.205 1.00 79.88 196 LYS A CA 1
ATOM 1586 C C . LYS A 1 196 ? 30.754 14.315 -40.683 1.00 79.88 196 LYS A C 1
ATOM 1588 O O . LYS A 1 196 ? 31.366 14.996 -41.502 1.00 79.88 196 LYS A O 1
ATOM 1593 N N . THR A 1 197 ? 30.000 13.271 -41.034 1.00 79.69 197 THR A N 1
ATOM 1594 C CA . THR A 1 197 ? 29.784 12.906 -42.442 1.00 79.69 197 THR A CA 1
ATOM 1595 C C . THR A 1 197 ? 28.999 13.978 -43.190 1.00 79.69 197 THR A C 1
ATOM 1597 O O . THR A 1 197 ? 29.470 14.430 -44.229 1.00 79.69 197 THR A O 1
ATOM 1600 N N . VAL A 1 198 ? 27.901 14.482 -42.615 1.00 78.38 198 VAL A N 1
ATOM 1601 C CA . VAL A 1 198 ? 27.085 15.549 -43.219 1.00 78.38 198 VAL A CA 1
ATOM 1602 C C . VAL A 1 198 ? 27.904 16.829 -43.401 1.00 78.38 198 VAL A C 1
ATOM 1604 O O . VAL A 1 198 ? 27.863 17.444 -44.464 1.00 78.38 198 VAL A O 1
ATOM 1607 N N . LEU A 1 199 ? 28.705 17.217 -42.402 1.00 73.12 199 LEU A N 1
ATOM 1608 C CA . LEU A 1 199 ? 29.590 18.382 -42.498 1.00 73.12 199 LEU A CA 1
ATOM 1609 C C . LEU A 1 199 ? 30.678 18.203 -43.562 1.00 73.12 199 LEU A C 1
ATOM 1611 O O . LEU A 1 199 ? 30.986 19.148 -44.285 1.00 73.12 199 LEU A O 1
ATOM 1615 N N . LYS A 1 200 ? 31.252 17.000 -43.690 1.00 74.81 200 LYS A N 1
ATOM 1616 C CA . LYS A 1 200 ? 32.260 16.701 -44.714 1.00 74.81 200 LYS A CA 1
ATOM 1617 C C . LYS A 1 200 ? 31.661 16.717 -46.121 1.00 74.81 200 LYS A C 1
ATOM 1619 O O . LYS A 1 200 ? 32.301 17.236 -47.030 1.00 74.81 200 LYS A O 1
ATOM 1624 N N . GLU A 1 201 ? 30.449 16.199 -46.299 1.00 73.25 201 GLU A N 1
ATOM 1625 C CA . GLU A 1 201 ? 29.700 16.284 -47.559 1.00 73.25 201 GLU A CA 1
ATOM 1626 C C . GLU A 1 201 ? 29.391 17.738 -47.929 1.00 73.25 201 GLU A C 1
ATOM 1628 O O . GLU A 1 201 ? 29.603 18.136 -49.072 1.00 73.25 201 GLU A O 1
ATOM 1633 N N . HIS A 1 202 ? 28.988 18.563 -46.957 1.00 63.25 202 HIS A N 1
ATOM 1634 C CA . HIS A 1 202 ? 28.785 19.999 -47.167 1.00 63.25 202 HIS A CA 1
ATOM 1635 C C . HIS A 1 202 ? 30.087 20.731 -47.525 1.00 63.25 202 HIS A C 1
ATOM 1637 O O . HIS A 1 202 ? 30.108 21.545 -48.446 1.00 63.25 202 HIS A O 1
ATOM 1643 N N . ALA A 1 203 ? 31.193 20.420 -46.840 1.00 60.12 203 ALA A N 1
ATOM 1644 C CA . ALA A 1 203 ? 32.491 21.033 -47.108 1.00 60.12 203 ALA A CA 1
ATOM 1645 C C . ALA A 1 203 ? 33.061 20.609 -48.472 1.00 60.12 203 ALA A C 1
ATOM 1647 O O . ALA A 1 203 ? 33.621 21.442 -49.180 1.00 60.12 203 ALA A O 1
ATOM 1648 N N . MET A 1 204 ? 32.891 19.343 -48.873 1.00 53.88 204 MET A N 1
ATOM 1649 C CA . MET A 1 204 ? 33.303 18.846 -50.194 1.00 53.88 204 MET A CA 1
ATOM 1650 C C . MET A 1 204 ? 32.412 19.372 -51.324 1.00 53.88 204 MET A C 1
ATOM 1652 O O . MET A 1 204 ? 32.931 19.667 -52.397 1.00 53.88 204 MET A O 1
ATOM 1656 N N . GLY A 1 205 ? 31.112 19.569 -51.084 1.00 52.34 205 GLY A N 1
ATOM 1657 C CA . GLY A 1 205 ? 30.229 20.282 -52.012 1.00 52.34 205 GLY A CA 1
ATOM 1658 C C . GLY A 1 205 ? 30.675 21.728 -52.254 1.00 52.34 205 GLY A C 1
ATOM 1659 O O . GLY A 1 205 ? 30.549 22.229 -53.364 1.00 52.34 205 GLY A O 1
ATOM 1660 N N . LEU A 1 206 ? 31.292 22.367 -51.254 1.00 52.09 206 LEU A N 1
ATOM 1661 C CA . LEU A 1 206 ? 31.854 23.715 -51.372 1.00 52.09 206 LEU A CA 1
ATOM 1662 C C . LEU A 1 206 ? 33.179 23.772 -52.158 1.00 52.09 206 LEU A C 1
ATOM 1664 O O . LEU A 1 206 ? 33.490 24.797 -52.756 1.00 52.09 206 LEU A O 1
ATOM 1668 N N . HIS A 1 207 ? 33.967 22.690 -52.151 1.00 50.66 207 HIS A N 1
ATOM 1669 C CA . HIS A 1 207 ? 35.273 22.625 -52.826 1.00 50.66 207 HIS A CA 1
ATOM 1670 C C . HIS A 1 207 ? 35.193 22.064 -54.261 1.00 50.66 207 HIS A C 1
ATOM 1672 O O . HIS A 1 207 ? 36.194 22.089 -54.974 1.00 50.66 207 HIS A O 1
ATOM 1678 N N . GLY A 1 208 ? 34.030 21.553 -54.688 1.00 47.53 208 GLY A N 1
ATOM 1679 C CA . GLY A 1 208 ? 33.852 20.844 -55.961 1.00 47.53 208 GLY A CA 1
ATOM 1680 C C . GLY A 1 208 ? 33.154 21.604 -57.095 1.00 47.53 208 GLY A C 1
ATOM 1681 O O . GLY A 1 208 ? 33.089 21.071 -58.198 1.00 47.53 208 GLY A O 1
ATOM 1682 N N . THR A 1 209 ? 32.632 22.817 -56.887 1.00 43.84 209 THR A N 1
ATOM 1683 C CA . THR A 1 209 ? 31.833 23.507 -57.919 1.00 43.84 209 THR A CA 1
ATOM 1684 C C . THR A 1 209 ? 32.313 24.930 -58.195 1.00 43.84 209 THR A C 1
ATOM 1686 O O . THR A 1 209 ? 31.870 25.892 -57.577 1.00 43.84 209 THR A O 1
ATOM 1689 N N . THR A 1 210 ? 33.148 25.066 -59.225 1.00 42.62 210 THR A N 1
ATOM 1690 C CA . THR A 1 210 ? 33.320 26.277 -60.052 1.00 42.62 210 THR A CA 1
ATOM 1691 C C . THR A 1 210 ? 32.188 26.456 -61.081 1.00 42.62 210 THR A C 1
ATOM 1693 O O . THR A 1 210 ? 32.371 27.092 -62.114 1.00 42.62 210 THR A O 1
ATOM 1696 N N . GLY A 1 211 ? 30.995 25.920 -60.822 1.00 39.38 211 GLY A N 1
ATOM 1697 C CA . GLY A 1 211 ? 29.850 26.007 -61.724 1.00 39.38 211 GLY A CA 1
ATOM 1698 C C . GLY A 1 211 ? 28.592 26.370 -60.955 1.00 39.38 211 GLY A C 1
ATOM 1699 O O . GLY A 1 211 ? 28.218 25.681 -60.011 1.00 39.38 211 GLY A O 1
ATOM 1700 N N . ILE A 1 212 ? 27.967 27.470 -61.360 1.00 45.50 212 ILE A N 1
ATOM 1701 C CA . ILE A 1 212 ? 26.660 27.932 -60.901 1.00 45.50 212 ILE A CA 1
ATOM 1702 C C . ILE A 1 212 ? 25.614 26.915 -61.371 1.00 45.50 212 ILE A C 1
ATOM 1704 O O . ILE A 1 212 ? 25.031 27.075 -62.432 1.00 45.50 212 ILE A O 1
ATOM 1708 N N . GLU A 1 213 ? 25.367 25.875 -60.586 1.00 36.66 213 GLU A N 1
ATOM 1709 C CA . GLU A 1 213 ? 24.088 25.170 -60.590 1.00 36.66 213 GLU A CA 1
ATOM 1710 C C . GLU A 1 213 ? 23.698 24.916 -59.138 1.00 36.66 213 GLU A C 1
ATOM 1712 O O . GLU A 1 213 ? 24.446 24.321 -58.361 1.00 36.66 213 GLU A O 1
ATOM 1717 N N . LEU A 1 214 ? 22.533 25.449 -58.758 1.00 41.25 214 LEU A N 1
ATOM 1718 C CA . LEU A 1 214 ? 21.942 25.294 -57.438 1.00 41.25 214 LEU A CA 1
ATOM 1719 C C . LEU A 1 214 ? 21.729 23.804 -57.133 1.00 41.25 214 LEU A C 1
ATOM 1721 O O . LEU A 1 214 ? 20.651 23.254 -57.358 1.00 41.25 214 LEU A O 1
ATOM 1725 N N . PHE A 1 215 ? 22.714 23.164 -56.512 1.00 37.19 215 PHE A N 1
ATOM 1726 C CA . PHE A 1 215 ? 22.446 22.018 -55.660 1.00 37.19 215 PHE A CA 1
ATOM 1727 C C . PHE A 1 215 ? 21.770 22.536 -54.391 1.00 37.19 215 PHE A C 1
ATOM 1729 O O . PHE A 1 215 ? 22.406 22.770 -53.369 1.00 37.19 215 PHE A O 1
ATOM 1736 N N . THR A 1 216 ? 20.451 22.735 -54.448 1.00 37.72 216 THR A N 1
ATOM 1737 C CA . THR A 1 216 ? 19.628 22.758 -53.233 1.00 37.72 216 THR A CA 1
ATOM 1738 C C . THR A 1 216 ? 19.827 21.420 -52.521 1.00 37.72 216 THR A C 1
ATOM 1740 O O . THR A 1 216 ? 19.383 20.396 -53.056 1.00 37.72 216 THR A O 1
ATOM 1743 N N . PRO A 1 217 ? 20.464 21.373 -51.337 1.00 41.50 217 PRO A N 1
ATOM 1744 C CA . PRO A 1 217 ? 20.593 20.131 -50.606 1.00 41.50 217 PRO A CA 1
ATOM 1745 C C . PRO A 1 217 ? 19.202 19.789 -50.076 1.00 41.50 217 PRO A C 1
ATOM 1747 O O . PRO A 1 217 ? 18.709 20.391 -49.120 1.00 41.50 217 PRO A O 1
ATOM 1750 N N . ARG A 1 218 ? 18.531 18.834 -50.724 1.00 44.69 218 ARG A N 1
ATOM 1751 C CA . ARG A 1 218 ? 17.294 18.239 -50.216 1.00 44.69 218 ARG A CA 1
ATOM 1752 C C . ARG A 1 218 ? 17.631 17.431 -48.954 1.00 44.69 218 ARG A C 1
ATOM 1754 O O . ARG A 1 218 ? 17.853 16.231 -49.037 1.00 44.69 218 ARG A O 1
ATOM 1761 N N . GLY A 1 219 ? 17.680 18.093 -47.794 1.00 49.09 219 GLY A N 1
ATOM 1762 C CA . GLY A 1 219 ? 17.502 17.434 -46.491 1.00 49.09 219 GLY A CA 1
ATOM 1763 C C . GLY A 1 219 ? 18.569 17.613 -45.402 1.00 49.09 219 GLY A C 1
ATOM 1764 O O . GLY A 1 219 ? 18.416 17.006 -44.349 1.00 49.09 219 GLY A O 1
ATOM 1765 N N . THR A 1 220 ? 19.621 18.418 -45.569 1.00 54.41 220 THR A N 1
ATOM 1766 C CA . THR A 1 220 ? 20.761 18.395 -44.623 1.00 54.41 220 THR A CA 1
ATOM 1767 C C . THR A 1 220 ? 20.835 19.467 -43.519 1.00 54.41 220 THR A C 1
ATOM 1769 O O . THR A 1 220 ? 21.417 19.143 -42.483 1.00 54.41 220 THR A O 1
ATOM 1772 N N . PRO A 1 221 ? 20.264 20.690 -43.612 1.00 54.34 221 PRO A N 1
ATOM 1773 C CA . PRO A 1 221 ? 20.473 21.689 -42.555 1.00 54.34 221 PRO A CA 1
ATOM 1774 C C . PRO A 1 221 ? 19.641 21.392 -41.304 1.00 54.34 221 PRO A C 1
ATOM 1776 O O . PRO A 1 221 ? 20.136 21.518 -40.193 1.00 54.34 221 PRO A O 1
ATOM 1779 N N . ARG A 1 222 ? 18.402 20.913 -41.479 1.00 55.19 222 ARG A N 1
ATOM 1780 C CA . ARG A 1 222 ? 17.499 20.575 -40.368 1.00 55.19 222 ARG A CA 1
ATOM 1781 C C . ARG A 1 222 ? 17.974 19.339 -39.602 1.00 55.19 222 ARG A C 1
ATOM 1783 O O . ARG A 1 222 ? 17.905 19.324 -38.383 1.00 55.19 222 ARG A O 1
ATOM 1790 N N . LYS A 1 223 ? 18.519 18.348 -40.319 1.00 55.66 223 LYS A N 1
ATOM 1791 C CA . LYS A 1 223 ? 19.134 17.153 -39.728 1.00 55.66 223 LYS A CA 1
ATOM 1792 C C . LYS A 1 223 ? 20.382 17.522 -38.917 1.00 55.66 223 LYS A C 1
ATOM 1794 O O . LYS A 1 223 ? 20.504 17.135 -37.764 1.00 55.66 223 LYS A O 1
ATOM 1799 N N . ALA A 1 224 ? 21.274 18.339 -39.482 1.00 54.41 224 ALA A N 1
ATOM 1800 C CA . ALA A 1 224 ? 22.455 18.826 -38.770 1.00 54.41 224 ALA A CA 1
ATOM 1801 C C . ALA A 1 224 ? 22.099 19.703 -37.555 1.00 54.41 224 ALA A C 1
ATOM 1803 O O . ALA A 1 224 ? 22.748 19.590 -36.520 1.00 54.41 224 ALA A O 1
ATOM 1804 N N . GLN A 1 225 ? 21.060 20.538 -37.663 1.00 62.06 225 GLN A N 1
ATOM 1805 C CA . GLN A 1 225 ? 20.573 21.374 -36.567 1.00 62.06 225 GLN A CA 1
ATOM 1806 C C . GLN A 1 225 ? 19.984 20.538 -35.424 1.00 62.06 225 GLN A C 1
ATOM 1808 O O . GLN A 1 225 ? 20.342 20.769 -34.278 1.00 62.06 225 GLN A O 1
ATOM 1813 N N . LEU A 1 226 ? 19.160 19.532 -35.724 1.00 63.09 226 LEU A N 1
ATOM 1814 C CA . LEU A 1 226 ? 18.540 18.664 -34.717 1.00 63.09 226 LEU A CA 1
ATOM 1815 C C . LEU A 1 226 ? 19.581 17.782 -34.003 1.00 63.09 226 LEU A C 1
ATOM 1817 O O . LEU A 1 226 ? 19.566 17.650 -32.780 1.00 63.09 226 LEU A O 1
ATOM 1821 N N . LEU A 1 227 ? 20.563 17.265 -34.753 1.00 62.53 227 LEU A N 1
ATOM 1822 C CA . LEU A 1 227 ? 21.721 16.552 -34.203 1.00 62.53 227 LEU A CA 1
ATOM 1823 C C . LEU A 1 227 ? 22.575 17.448 -33.299 1.00 62.53 227 LEU A C 1
ATOM 1825 O O . LEU A 1 227 ? 23.019 17.012 -32.237 1.00 62.53 227 LEU A O 1
ATOM 1829 N N . ALA A 1 228 ? 22.801 18.698 -33.707 1.00 61.38 228 ALA A N 1
ATOM 1830 C CA . ALA A 1 228 ? 23.529 19.674 -32.909 1.00 61.38 228 ALA A CA 1
ATOM 1831 C C . ALA A 1 228 ? 22.749 20.054 -31.642 1.00 61.38 228 ALA A C 1
ATOM 1833 O O . ALA A 1 228 ? 23.324 20.018 -30.560 1.00 61.38 228 ALA A O 1
ATOM 1834 N N . GLU A 1 229 ? 21.453 20.354 -31.745 1.00 67.69 229 GLU A N 1
ATOM 1835 C CA . GLU A 1 229 ? 20.589 20.693 -30.608 1.00 67.69 229 GLU A CA 1
ATOM 1836 C C . GLU A 1 229 ? 20.576 19.576 -29.560 1.00 67.69 229 GLU A C 1
ATOM 1838 O O . GLU A 1 229 ? 20.788 19.863 -28.385 1.00 67.69 229 GLU A O 1
ATOM 1843 N N . TYR A 1 230 ? 20.448 18.309 -29.969 1.00 67.38 230 TYR A N 1
ATOM 1844 C CA . TYR A 1 230 ? 20.529 17.165 -29.054 1.00 67.38 230 TYR A CA 1
ATOM 1845 C C . TYR A 1 230 ? 21.918 17.004 -28.407 1.00 67.38 230 TYR A C 1
ATOM 1847 O O . TYR A 1 230 ? 22.038 16.719 -27.214 1.00 67.38 230 TYR A O 1
ATOM 1855 N N . MET A 1 231 ? 22.998 17.193 -29.173 1.00 63.97 231 MET A N 1
ATOM 1856 C CA . MET A 1 231 ? 24.361 17.103 -28.636 1.00 63.97 231 MET A CA 1
ATOM 1857 C C . MET A 1 231 ? 24.682 18.242 -27.658 1.00 63.97 231 MET A C 1
ATOM 1859 O O . MET A 1 231 ? 25.358 18.005 -26.655 1.00 63.97 231 MET A O 1
ATOM 1863 N N . PHE A 1 232 ? 24.203 19.458 -27.931 1.00 63.84 232 PHE A N 1
ATOM 1864 C CA . PHE A 1 232 ? 24.441 20.632 -27.092 1.00 63.84 232 PHE A CA 1
ATOM 1865 C C . PHE A 1 232 ? 23.542 20.657 -25.853 1.00 63.84 232 PHE A C 1
ATOM 1867 O O . PHE A 1 232 ? 24.041 20.959 -24.770 1.00 63.84 232 PHE A O 1
ATOM 1874 N N . SER A 1 233 ? 22.265 20.275 -25.959 1.00 61.16 233 SER A N 1
ATOM 1875 C CA . SER A 1 233 ? 21.351 20.226 -24.808 1.00 61.16 233 SER A CA 1
ATOM 1876 C C . SER A 1 233 ? 21.824 19.242 -23.734 1.00 61.16 233 SER A C 1
ATOM 1878 O O . SER A 1 233 ? 21.745 19.547 -22.547 1.00 61.16 233 SER A O 1
ATOM 1880 N N . HIS A 1 234 ? 22.417 18.110 -24.127 1.00 55.22 234 HIS A N 1
ATOM 1881 C CA . HIS A 1 234 ? 22.908 17.101 -23.186 1.00 55.22 234 HIS A CA 1
ATOM 1882 C C . HIS A 1 234 ? 24.390 17.236 -22.791 1.00 55.22 234 HIS A C 1
ATOM 1884 O O . HIS A 1 234 ? 24.805 16.612 -21.814 1.00 55.22 234 HIS A O 1
ATOM 1890 N N . GLN A 1 235 ? 25.199 18.048 -23.487 1.00 50.28 235 GLN A N 1
ATOM 1891 C CA . GLN A 1 235 ? 26.536 18.423 -22.995 1.00 50.28 235 GLN A CA 1
ATOM 1892 C C . GLN A 1 235 ? 26.482 19.476 -21.879 1.00 50.28 235 GLN A C 1
ATOM 1894 O O . GLN A 1 235 ? 27.387 19.502 -21.048 1.00 50.28 235 GLN A O 1
ATOM 1899 N N . ILE A 1 236 ? 25.447 20.324 -21.859 1.00 38.38 236 ILE A N 1
ATOM 1900 C CA . ILE A 1 236 ? 25.323 21.456 -20.924 1.00 38.38 236 ILE A CA 1
ATOM 1901 C C . ILE A 1 236 ? 24.693 21.042 -19.577 1.00 38.38 236 ILE A C 1
ATOM 1903 O O . ILE A 1 236 ? 24.870 21.742 -18.587 1.00 38.38 236 ILE A O 1
ATOM 1907 N N . SER A 1 237 ? 24.032 19.882 -19.479 1.00 37.22 237 SER A N 1
ATOM 1908 C CA . SER A 1 237 ? 23.482 19.356 -18.210 1.00 37.22 237 SER A CA 1
ATOM 1909 C C . SER A 1 237 ? 24.476 18.531 -17.369 1.00 37.22 237 SER A C 1
ATOM 1911 O O . SER A 1 237 ? 24.052 17.650 -16.620 1.00 37.22 237 SER A O 1
ATOM 1913 N N . ARG A 1 238 ? 25.786 18.779 -17.500 1.00 35.00 238 ARG A N 1
ATOM 1914 C CA . ARG A 1 238 ? 26.826 18.236 -16.607 1.00 35.00 238 ARG A CA 1
ATOM 1915 C C . ARG A 1 238 ? 27.274 19.256 -15.576 1.00 35.00 238 ARG A C 1
ATOM 1917 O O . ARG A 1 238 ? 27.511 20.412 -15.980 1.00 35.00 238 ARG A O 1
#

Secondary structure (DSSP, 8-state):
------HHHHHHHHHHHHHH-S-GGGHHHHHHHHHHHHHHHHHHHHHH-TT-TT---HHHHHHHHHHHHHHHHHHHHHHHHHHHHHHHHHHHHHHHHHHHHHHHHHHHHHHHHHHHHHHHHHHHHHHHHHHHHHTTSS-HHHHHHHHHHH--SSS-TTSHHHHHHTS--HHHHHHHHHHHHHHHHHHHHHHHHHHHHHHHHHHHHHHS-SS------SSHHHHHHHHHHHHHHHHTT-